Protein AF-A0A2A5YS95-F1 (afdb_monomer)

Nearest PDB structures (foldseek):
  3uep-assembly1_B  TM=5.921E-01  e=2.590E+00  Yersinia pseudotuberculosis
  5yk3-assembly2_B  TM=2.412E-01  e=2.047E+00  Homo sapiens
  3cpt-assembly1_B  TM=2.451E-01  e=3.909E+00  unclassified
  2zl1-assembly1_B  TM=2.646E-01  e=8.396E+00  unclassified

Sequence (213 aa):
MAPEPPRFPALSAEEAHLRQSLLGALCGLSVDDQILRAQLLPRGADAAAWFRCADAIAFRPLRLGGRALSVDAADGPAMAALLDAADDLLSAIDAALGVTLDPIDIGPCPDAAGLTVRIESLDQKILLLLSVPLDAAILAQPAPLAPSLLGHIALPVGIAVAGPRLSPADAATLAPGDLLLIGPAPIAATLRPPRGDAIPGRLDPVARCFRPH

Radius of gyration: 21.21 Å; Cα contacts (8 Å, |Δi|>4): 374; chains: 1; bounding box: 54×36×56 Å

Mean predicted aligned error: 9.32 Å

Solvent-accessible surface area (backbone atoms only — not comparable to full-atom values): 12366 Å² total; per-residue (Å²): 133,82,80,81,74,69,62,60,79,91,73,54,73,60,50,52,49,51,55,49,41,54,40,43,14,40,31,28,32,73,50,95,95,35,45,27,41,45,44,82,48,79,88,67,96,62,88,59,55,20,40,31,26,60,88,44,27,30,37,36,69,43,23,54,91,59,41,81,50,79,73,56,84,86,43,61,72,64,50,52,54,48,48,67,76,34,42,71,57,48,53,52,51,22,63,23,32,48,60,66,83,54,69,77,50,69,39,64,64,49,85,67,32,64,44,36,36,42,38,29,27,79,87,58,27,35,32,33,38,39,32,36,27,71,81,60,78,67,53,48,41,72,32,65,80,46,76,91,40,74,90,67,67,85,75,72,63,46,76,49,66,66,67,66,92,68,53,75,68,62,59,71,68,67,55,97,88,68,86,80,75,57,77,66,80,64,27,56,24,31,41,34,47,84,72,74,75,69,44,54,29,31,35,27,80,88,73,27,28,73,44,74,113

pLDDT: mean 84.96, std 9.05, range [43.41, 95.06]

Structure (mmCIF, N/CA/C/O backbone):
data_AF-A0A2A5YS95-F1
#
_entry.id   AF-A0A2A5YS95-F1
#
loop_
_atom_site.group_PDB
_atom_site.id
_atom_site.type_symbol
_atom_site.label_atom_id
_atom_site.label_alt_id
_atom_site.label_comp_id
_atom_site.label_asym_id
_atom_site.label_entity_id
_atom_site.label_seq_id
_atom_site.pdbx_PDB_ins_code
_atom_site.Cartn_x
_atom_site.Cartn_y
_atom_site.Cartn_z
_atom_site.occupancy
_atom_site.B_iso_or_equiv
_atom_site.auth_seq_id
_atom_site.auth_comp_id
_atom_site.auth_asym_id
_atom_site.auth_atom_id
_atom_site.pdbx_PDB_model_num
ATOM 1 N N . MET A 1 1 ? 16.716 3.337 30.041 1.00 43.41 1 MET A N 1
ATOM 2 C CA . MET A 1 1 ? 15.952 4.368 29.309 1.00 43.41 1 MET A CA 1
ATOM 3 C C . MET A 1 1 ? 14.845 3.631 28.570 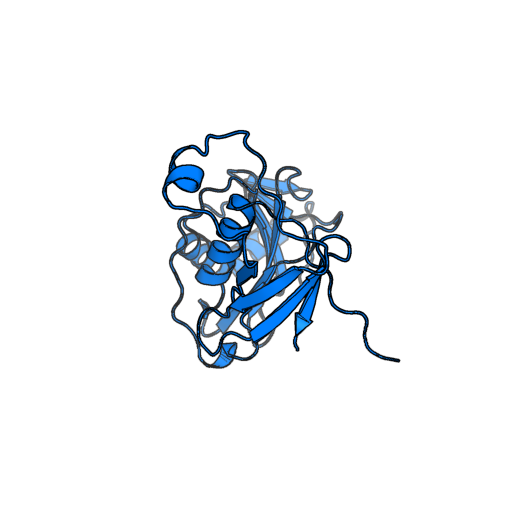1.00 43.41 1 MET A C 1
ATOM 5 O O . MET A 1 1 ? 15.174 2.816 27.719 1.00 43.41 1 MET A O 1
ATOM 9 N N . ALA A 1 2 ? 13.583 3.756 28.990 1.00 47.16 2 ALA A N 1
ATOM 10 C CA . ALA A 1 2 ? 12.486 3.067 28.304 1.00 47.16 2 ALA A CA 1
ATOM 11 C C . ALA A 1 2 ? 12.280 3.708 26.917 1.00 47.16 2 ALA A C 1
ATOM 13 O O . ALA A 1 2 ? 12.348 4.937 26.837 1.00 47.16 2 ALA A O 1
ATOM 14 N N . PRO A 1 3 ? 12.085 2.924 25.841 1.00 57.62 3 PRO A N 1
ATOM 15 C CA . PRO A 1 3 ? 11.839 3.475 24.513 1.00 57.62 3 PRO A CA 1
ATOM 16 C C . PRO A 1 3 ? 10.571 4.337 24.530 1.00 57.62 3 PRO A C 1
ATOM 18 O O . PRO A 1 3 ? 9.568 3.964 25.143 1.00 57.62 3 PRO A O 1
ATOM 21 N N . GLU A 1 4 ? 10.631 5.506 23.889 1.00 61.16 4 GLU A N 1
ATOM 22 C CA . GLU A 1 4 ? 9.468 6.383 23.748 1.00 61.16 4 GLU A CA 1
ATOM 23 C C . GLU A 1 4 ? 8.372 5.633 22.969 1.00 61.16 4 GLU A C 1
ATOM 25 O O . GLU A 1 4 ? 8.671 5.006 21.947 1.00 61.16 4 GLU A O 1
ATOM 30 N N . PRO A 1 5 ? 7.115 5.632 23.447 1.00 58.94 5 PRO A N 1
ATOM 31 C CA . PRO A 1 5 ? 6.052 4.905 22.777 1.00 58.94 5 PRO A CA 1
ATOM 32 C C . PRO A 1 5 ? 5.775 5.521 21.395 1.00 58.94 5 PRO A C 1
ATOM 34 O O . PRO A 1 5 ? 5.751 6.749 21.264 1.00 58.94 5 PRO A O 1
ATOM 37 N N . PRO A 1 6 ? 5.540 4.693 20.363 1.00 60.31 6 PRO A N 1
ATOM 38 C CA . PRO A 1 6 ? 5.280 5.178 19.014 1.00 60.31 6 PRO A CA 1
ATOM 39 C C . PRO A 1 6 ? 4.020 6.052 18.984 1.00 60.31 6 PRO A C 1
ATOM 41 O O . PRO A 1 6 ? 3.014 5.742 19.629 1.00 60.31 6 PRO A O 1
ATOM 44 N N . ARG A 1 7 ? 4.088 7.153 18.227 1.00 70.31 7 ARG A N 1
ATOM 45 C CA . ARG A 1 7 ? 2.977 8.093 18.045 1.00 70.31 7 ARG A CA 1
ATOM 46 C C . ARG A 1 7 ? 2.224 7.777 16.756 1.00 70.31 7 ARG A C 1
ATOM 48 O O . ARG A 1 7 ? 2.834 7.686 15.693 1.00 70.31 7 ARG A O 1
ATOM 55 N N . PHE A 1 8 ? 0.907 7.643 16.834 1.00 70.12 8 PHE A N 1
ATOM 56 C CA . PHE A 1 8 ? 0.050 7.392 15.682 1.00 70.12 8 PHE A CA 1
ATOM 57 C C . PHE A 1 8 ? -0.187 8.688 14.887 1.00 70.12 8 PHE A C 1
ATOM 59 O O . PHE A 1 8 ? -0.496 9.725 15.482 1.00 70.12 8 PHE A O 1
ATOM 66 N N . PRO A 1 9 ? -0.058 8.676 13.552 1.00 69.31 9 PRO A N 1
ATOM 67 C CA . PRO A 1 9 ? -0.523 9.783 12.725 1.00 69.31 9 PRO A CA 1
ATOM 68 C C . PRO A 1 9 ? -2.060 9.844 12.731 1.00 69.31 9 PRO A C 1
ATOM 70 O O . PRO A 1 9 ? -2.726 8.818 12.854 1.00 69.31 9 PRO A O 1
ATOM 73 N N . ALA A 1 10 ? -2.624 11.046 12.591 1.00 71.12 10 ALA A N 1
ATOM 74 C CA . ALA A 1 10 ? -4.046 11.190 12.287 1.00 71.12 10 ALA A CA 1
ATOM 75 C C . ALA A 1 10 ? -4.272 10.783 10.823 1.00 71.12 10 ALA A C 1
ATOM 77 O O . ALA A 1 10 ? -3.530 11.240 9.957 1.00 71.12 10 ALA A O 1
ATOM 78 N N . LEU A 1 11 ? -5.256 9.920 10.570 1.00 76.88 11 LEU A N 1
ATOM 79 C CA . LEU A 1 11 ? -5.576 9.377 9.247 1.00 76.88 11 LEU A CA 1
ATOM 80 C C . LEU A 1 11 ? -7.083 9.482 9.016 1.00 76.88 11 LEU A C 1
ATOM 82 O O . LEU 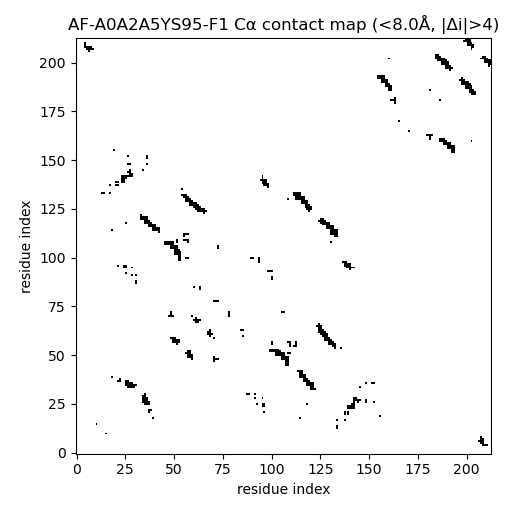A 1 11 ? -7.861 9.199 9.931 1.00 76.88 11 LEU A O 1
ATOM 86 N N . SER A 1 12 ? -7.493 9.875 7.810 1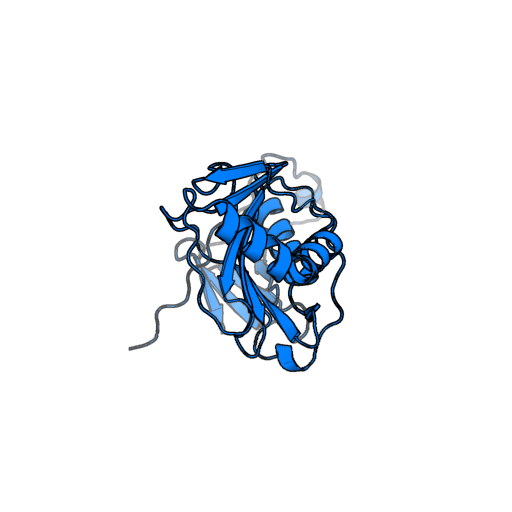.00 82.50 12 SER A N 1
ATOM 87 C CA . SER A 1 12 ? -8.902 9.796 7.414 1.00 82.50 12 SER A CA 1
ATOM 88 C C . SER A 1 12 ? -9.314 8.336 7.187 1.00 82.50 12 SER A C 1
ATOM 90 O O . SER A 1 12 ? -8.470 7.455 6.998 1.00 82.50 12 SER A O 1
ATOM 92 N N . ALA A 1 13 ? -10.622 8.062 7.204 1.00 79.00 13 ALA A N 1
ATOM 93 C CA . ALA A 1 13 ? -11.141 6.726 6.908 1.00 79.00 13 ALA A CA 1
ATOM 94 C C . ALA A 1 13 ? -10.808 6.286 5.471 1.00 79.00 13 ALA A C 1
ATOM 96 O O . ALA A 1 13 ? -10.442 5.134 5.252 1.00 79.00 13 ALA A O 1
ATOM 97 N N . GLU A 1 14 ? -10.883 7.215 4.517 1.00 83.56 14 GLU A N 1
ATOM 98 C CA . GLU A 1 14 ? -10.540 6.994 3.108 1.00 83.56 14 GLU A CA 1
ATOM 99 C C . GLU A 1 14 ? -9.062 6.633 2.945 1.00 83.56 14 GLU A C 1
ATOM 101 O O . GLU A 1 14 ? -8.735 5.617 2.334 1.00 83.56 14 GLU A O 1
ATOM 106 N N . GLU A 1 15 ? -8.164 7.390 3.582 1.00 86.44 15 GLU A N 1
ATOM 107 C CA . GLU A 1 15 ? -6.734 7.092 3.545 1.00 86.44 15 GLU A CA 1
ATOM 108 C C . GLU A 1 15 ? -6.432 5.738 4.201 1.00 86.44 15 GLU A C 1
ATOM 110 O O . GLU A 1 15 ? -5.648 4.950 3.671 1.00 86.44 15 GLU A O 1
ATOM 115 N N . ALA A 1 16 ? -7.060 5.430 5.340 1.00 83.75 16 ALA A N 1
ATOM 116 C CA . ALA A 1 16 ? -6.896 4.138 6.002 1.00 83.75 16 ALA A CA 1
ATOM 117 C C . ALA A 1 16 ? -7.358 2.973 5.110 1.00 83.75 16 ALA A C 1
ATOM 119 O O . ALA A 1 16 ? -6.670 1.951 5.037 1.00 83.75 16 ALA A O 1
ATOM 120 N N . HIS A 1 17 ? -8.482 3.139 4.406 1.00 84.94 17 HIS A N 1
ATOM 121 C CA . HIS A 1 17 ? -8.989 2.148 3.465 1.00 84.94 17 HIS A CA 1
ATOM 122 C C . HIS A 1 17 ? -8.033 1.954 2.285 1.00 84.94 17 HIS A C 1
ATOM 124 O O . HIS A 1 17 ? -7.628 0.826 2.014 1.00 84.94 17 HIS A O 1
ATOM 130 N N . LEU A 1 18 ? -7.592 3.041 1.646 1.00 89.06 18 LEU A N 1
ATOM 131 C CA . LEU A 1 18 ? -6.652 2.985 0.528 1.00 89.06 18 LEU A CA 1
ATOM 132 C C . LEU A 1 18 ? -5.340 2.292 0.923 1.00 89.06 18 LEU A C 1
ATOM 134 O O . LEU A 1 18 ? -4.866 1.398 0.223 1.00 89.06 18 LEU A O 1
ATOM 138 N N . ARG A 1 19 ? -4.780 2.646 2.087 1.00 88.56 19 ARG A N 1
ATOM 139 C CA . ARG A 1 19 ? -3.584 2.000 2.649 1.00 88.56 19 ARG A CA 1
ATOM 140 C C . ARG A 1 19 ? -3.772 0.490 2.804 1.00 88.56 19 ARG A C 1
ATOM 142 O O . ARG A 1 19 ? -2.875 -0.274 2.454 1.00 88.56 19 ARG A O 1
ATOM 149 N N . GLN A 1 20 ? -4.920 0.058 3.326 1.00 86.44 20 GLN A N 1
ATOM 150 C CA . GLN A 1 20 ? -5.232 -1.359 3.495 1.00 86.44 20 GLN A CA 1
ATOM 151 C C . GLN A 1 20 ? -5.386 -2.074 2.146 1.00 86.44 20 GLN A C 1
ATOM 153 O O . GLN A 1 20 ? -4.836 -3.162 1.983 1.00 86.44 20 GLN A O 1
ATOM 158 N N . SER A 1 21 ? -6.089 -1.466 1.188 1.00 89.31 21 SER A N 1
ATOM 159 C CA . SER A 1 21 ? -6.315 -2.027 -0.148 1.00 89.31 21 SER A CA 1
ATOM 160 C C . SER A 1 21 ? -5.006 -2.208 -0.920 1.00 89.31 21 SER A C 1
ATOM 162 O O . SER A 1 21 ? -4.752 -3.293 -1.437 1.00 89.31 21 SER A O 1
ATOM 164 N N . LEU A 1 22 ? -4.125 -1.198 -0.914 1.00 91.31 22 LEU A N 1
ATOM 165 C CA . LEU A 1 22 ? -2.805 -1.271 -1.552 1.00 91.31 22 LEU A CA 1
ATOM 166 C C . LEU A 1 22 ? -1.951 -2.399 -0.964 1.00 91.31 22 LEU A C 1
ATOM 168 O O . LEU A 1 22 ? -1.411 -3.226 -1.696 1.00 91.31 22 LEU A O 1
ATOM 172 N N . LEU A 1 23 ? -1.838 -2.462 0.365 1.00 89.62 23 LEU A N 1
ATOM 173 C CA . LEU A 1 23 ? -1.037 -3.500 1.016 1.00 89.62 23 LEU A CA 1
ATOM 174 C C . LEU A 1 23 ? -1.630 -4.898 0.797 1.00 89.62 23 LEU A C 1
ATOM 176 O O . LEU A 1 23 ? -0.879 -5.837 0.556 1.00 89.62 23 LEU A O 1
ATOM 180 N N . GLY A 1 24 ? -2.956 -5.036 0.856 1.00 86.38 24 GLY A N 1
ATOM 181 C CA . GLY A 1 24 ? -3.642 -6.315 0.663 1.00 86.38 24 GLY A CA 1
ATOM 182 C C . GLY A 1 24 ? -3.528 -6.877 -0.756 1.00 86.38 24 GLY A C 1
ATOM 183 O O . GLY A 1 24 ? -3.473 -8.094 -0.915 1.00 86.38 24 GLY A O 1
ATOM 184 N N . ALA A 1 25 ? -3.469 -6.015 -1.772 1.00 90.62 25 ALA A N 1
ATOM 185 C CA . ALA A 1 25 ? -3.274 -6.434 -3.160 1.00 90.62 25 ALA A CA 1
ATOM 186 C C . ALA A 1 25 ? -1.812 -6.781 -3.481 1.00 90.62 25 ALA A C 1
ATOM 188 O O . ALA A 1 25 ? -1.542 -7.714 -4.230 1.00 90.62 25 ALA A O 1
ATOM 189 N N . LEU A 1 26 ? -0.857 -6.035 -2.916 1.00 91.69 26 LEU A N 1
ATOM 190 C CA . LEU A 1 26 ? 0.551 -6.124 -3.318 1.00 91.69 26 LEU A CA 1
ATOM 191 C C . LEU A 1 26 ? 1.374 -7.107 -2.475 1.00 91.69 26 LEU A C 1
ATOM 193 O O . LEU A 1 26 ? 2.315 -7.719 -2.981 1.00 91.69 26 LEU A O 1
ATOM 197 N N . CYS A 1 27 ? 1.065 -7.269 -1.186 1.00 90.44 27 CYS A N 1
ATOM 198 C CA . CYS A 1 27 ? 1.752 -8.248 -0.345 1.00 90.44 27 CYS A CA 1
ATOM 199 C C . CYS A 1 27 ? 1.313 -9.669 -0.716 1.00 90.44 27 CYS A C 1
ATOM 201 O O . CYS A 1 27 ? 0.164 -10.039 -0.503 1.00 90.44 27 CYS A O 1
ATOM 203 N N . GLY A 1 28 ? 2.251 -10.493 -1.183 1.00 88.25 28 GLY A N 1
ATOM 204 C CA . GLY A 1 28 ? 1.984 -11.881 -1.582 1.00 88.25 28 GLY A CA 1
ATOM 205 C C . GLY A 1 28 ? 1.810 -12.067 -3.081 1.00 88.25 28 GLY A C 1
ATOM 206 O O . GLY A 1 28 ? 1.774 -13.209 -3.532 1.00 88.25 28 GLY A O 1
ATOM 207 N N . LEU A 1 29 ? 1.762 -10.975 -3.849 1.00 90.12 29 LEU A N 1
ATOM 208 C CA . LEU A 1 29 ? 1.756 -11.032 -5.305 1.00 90.12 29 LEU A CA 1
ATOM 209 C C . LEU A 1 29 ? 3.018 -11.759 -5.794 1.00 90.12 29 LEU A C 1
ATOM 211 O O . LEU A 1 29 ? 4.120 -11.469 -5.327 1.00 90.12 29 LEU A O 1
ATOM 215 N N . SER A 1 30 ? 2.844 -12.724 -6.696 1.00 89.31 30 SER A N 1
ATOM 216 C CA . SER A 1 30 ? 3.935 -13.525 -7.255 1.00 89.31 30 SER A CA 1
ATOM 217 C C . SER A 1 30 ? 4.218 -13.084 -8.683 1.00 89.31 30 SER A C 1
ATOM 219 O O . SER A 1 30 ? 3.311 -13.105 -9.510 1.00 89.31 30 SER A O 1
ATOM 221 N N . VAL A 1 31 ? 5.469 -12.731 -8.967 1.00 88.00 31 VAL A N 1
ATOM 222 C CA . VAL A 1 31 ? 5.960 -12.333 -10.295 1.00 88.00 31 VAL A CA 1
ATOM 223 C C . VAL A 1 31 ? 7.288 -13.043 -10.528 1.00 88.00 31 VAL A C 1
ATOM 225 O O . VAL A 1 31 ? 8.179 -12.915 -9.695 1.00 88.00 31 VAL A O 1
ATOM 228 N N . ASP A 1 32 ? 7.423 -13.817 -11.607 1.00 84.88 32 ASP A N 1
ATOM 229 C CA . ASP A 1 32 ? 8.645 -14.576 -11.940 1.00 84.88 32 ASP A CA 1
ATOM 230 C C . ASP A 1 32 ? 9.237 -15.369 -10.762 1.00 84.88 32 ASP A C 1
ATOM 232 O O . ASP A 1 32 ? 10.406 -15.212 -10.401 1.00 84.88 32 ASP A O 1
ATOM 236 N N . ASP A 1 33 ? 8.397 -16.172 -10.100 1.00 84.50 33 ASP A N 1
ATOM 237 C CA . ASP A 1 33 ? 8.722 -16.938 -8.883 1.00 84.50 33 ASP A CA 1
ATOM 238 C C . ASP A 1 33 ? 9.174 -16.091 -7.671 1.00 84.50 33 ASP A C 1
ATOM 240 O O . ASP A 1 33 ? 9.568 -16.626 -6.629 1.00 84.50 33 ASP A O 1
ATOM 244 N N . GLN A 1 34 ? 9.088 -14.763 -7.759 1.00 86.94 34 GLN A N 1
ATOM 245 C CA . GLN A 1 34 ? 9.381 -13.842 -6.669 1.00 86.94 34 GLN A CA 1
ATOM 246 C C . GLN A 1 34 ? 8.097 -13.412 -5.975 1.00 86.94 34 GLN A C 1
ATOM 248 O O . GLN A 1 34 ? 7.152 -12.922 -6.586 1.00 86.94 34 GLN A O 1
ATOM 253 N N . ILE A 1 35 ? 8.101 -13.535 -4.653 1.00 91.25 35 ILE A N 1
ATOM 254 C CA . ILE A 1 35 ? 7.013 -13.058 -3.806 1.00 91.25 35 ILE A CA 1
ATOM 255 C C . ILE A 1 35 ? 7.299 -11.611 -3.423 1.00 91.25 35 ILE A C 1
ATOM 257 O O . ILE A 1 35 ? 8.351 -11.307 -2.845 1.00 91.25 35 ILE A O 1
ATOM 261 N N . LEU A 1 36 ? 6.343 -10.738 -3.720 1.00 91.69 36 LEU A N 1
ATOM 262 C CA . LEU A 1 36 ? 6.421 -9.318 -3.433 1.00 91.69 36 LEU A CA 1
ATOM 263 C C . LEU A 1 36 ? 5.919 -8.987 -2.024 1.00 91.69 36 LEU A C 1
ATOM 265 O O . LEU A 1 36 ? 5.006 -9.602 -1.463 1.00 91.69 36 LEU A O 1
ATOM 269 N N . ARG A 1 37 ? 6.528 -7.951 -1.459 1.00 91.25 37 ARG A N 1
ATOM 270 C CA . ARG A 1 37 ? 6.152 -7.270 -0.227 1.00 91.25 37 ARG A CA 1
ATOM 271 C C . ARG A 1 37 ? 5.938 -5.798 -0.541 1.00 91.25 37 ARG A C 1
ATOM 273 O O . ARG A 1 37 ? 6.784 -5.177 -1.177 1.00 91.25 37 ARG A O 1
ATOM 280 N N . ALA A 1 38 ? 4.863 -5.231 -0.009 1.00 91.56 38 ALA A N 1
ATOM 281 C CA . ALA A 1 38 ? 4.618 -3.801 -0.030 1.00 91.56 38 ALA A CA 1
ATOM 282 C C . ALA A 1 38 ? 4.786 -3.175 1.360 1.00 91.56 38 ALA A C 1
ATOM 284 O O . ALA A 1 38 ? 4.462 -3.776 2.385 1.00 91.56 38 ALA A O 1
ATOM 285 N N . GLN A 1 39 ? 5.283 -1.943 1.390 1.00 90.75 39 GLN A N 1
ATOM 286 C CA . GLN A 1 39 ? 5.393 -1.120 2.586 1.00 90.75 39 GLN A CA 1
ATOM 287 C C . GLN A 1 39 ? 5.060 0.332 2.250 1.00 90.75 39 GLN A C 1
ATOM 289 O O . GLN A 1 39 ? 5.577 0.889 1.287 1.00 90.75 39 GLN A O 1
ATOM 294 N N . LEU A 1 40 ? 4.248 0.978 3.083 1.00 89.31 40 LEU A N 1
ATOM 295 C CA . LEU A 1 40 ? 4.003 2.414 2.971 1.00 89.31 40 LEU A CA 1
ATOM 296 C C . LEU A 1 40 ? 5.206 3.198 3.493 1.00 89.31 40 LEU A C 1
ATOM 298 O O . LEU A 1 40 ? 5.677 2.962 4.609 1.00 89.31 40 LEU A O 1
ATOM 302 N N . LEU A 1 41 ? 5.675 4.148 2.694 1.00 86.44 41 LEU A N 1
ATOM 303 C CA . LEU A 1 41 ? 6.710 5.091 3.081 1.00 86.44 41 LEU A CA 1
ATOM 304 C C . LEU A 1 41 ? 6.075 6.409 3.543 1.00 86.44 41 LEU A C 1
ATOM 306 O O . LEU A 1 41 ? 5.042 6.821 3.009 1.00 86.44 41 LEU A O 1
ATOM 310 N N . PRO A 1 42 ? 6.678 7.104 4.523 1.00 73.25 42 PRO A N 1
ATOM 311 C CA . PRO A 1 42 ? 6.326 8.493 4.778 1.00 73.25 42 PRO A CA 1
ATOM 312 C C . PRO A 1 42 ? 6.595 9.325 3.519 1.00 73.25 42 PRO A C 1
ATOM 314 O O . PRO A 1 42 ? 7.589 9.097 2.827 1.00 73.25 42 PRO A O 1
ATOM 317 N N . ARG A 1 43 ? 5.726 10.303 3.234 1.00 67.88 43 ARG A N 1
ATOM 318 C CA . ARG A 1 43 ? 5.914 11.226 2.109 1.00 67.88 43 ARG A CA 1
ATOM 319 C C . ARG A 1 43 ? 7.236 11.975 2.295 1.00 67.88 43 ARG A C 1
ATOM 321 O O . ARG A 1 43 ? 7.382 12.755 3.235 1.00 67.88 43 ARG A O 1
ATOM 328 N N . GLY A 1 44 ? 8.197 11.704 1.420 1.00 59.00 44 GLY A N 1
ATOM 329 C CA . GLY A 1 44 ? 9.466 12.419 1.341 1.00 59.00 44 GLY A CA 1
ATOM 330 C C . GLY A 1 44 ? 9.453 13.388 0.165 1.00 59.00 44 GLY A C 1
ATOM 331 O O . GLY A 1 44 ? 8.842 13.102 -0.862 1.00 59.00 44 GLY A O 1
ATOM 332 N N . ALA A 1 45 ? 10.129 14.528 0.306 1.00 57.06 45 ALA A N 1
ATOM 333 C CA . ALA A 1 45 ? 10.479 15.345 -0.848 1.00 57.06 45 ALA A CA 1
ATOM 334 C C . ALA A 1 45 ? 11.590 14.611 -1.606 1.00 57.06 45 ALA A C 1
ATOM 336 O O . ALA A 1 45 ? 12.718 14.527 -1.122 1.00 57.06 45 ALA A O 1
ATOM 337 N N . ASP A 1 46 ? 11.252 14.030 -2.751 1.00 69.00 46 ASP A N 1
ATOM 338 C CA . ASP A 1 46 ? 12.210 13.342 -3.604 1.00 69.00 46 ASP A CA 1
ATOM 339 C C . ASP A 1 46 ? 12.307 14.071 -4.944 1.00 69.00 46 ASP A C 1
ATOM 341 O O . ASP A 1 46 ? 11.312 14.237 -5.646 1.00 69.00 46 ASP A O 1
ATOM 345 N N . ALA A 1 47 ? 13.513 14.539 -5.265 1.00 71.12 47 ALA A N 1
ATOM 346 C CA . ALA A 1 47 ? 13.808 15.258 -6.499 1.00 71.12 47 ALA A CA 1
ATOM 347 C C . ALA A 1 47 ? 14.102 14.319 -7.682 1.00 71.12 47 ALA A C 1
ATOM 349 O O . ALA A 1 47 ? 14.302 14.795 -8.798 1.00 71.12 47 ALA A O 1
ATOM 350 N N . ALA A 1 48 ? 14.179 13.005 -7.457 1.00 82.44 48 ALA A N 1
ATOM 351 C CA . ALA A 1 48 ? 14.459 12.059 -8.528 1.00 82.44 48 ALA A CA 1
ATOM 352 C C . ALA A 1 48 ? 13.251 11.841 -9.451 1.00 82.44 48 ALA A C 1
ATOM 354 O O . ALA A 1 48 ? 12.100 12.048 -9.068 1.00 82.44 48 ALA A O 1
ATOM 355 N N . ALA A 1 49 ? 13.547 11.412 -10.677 1.00 88.44 49 ALA A N 1
ATOM 356 C CA . ALA A 1 49 ? 12.578 11.235 -11.747 1.00 88.44 49 ALA A CA 1
ATOM 357 C C . ALA A 1 49 ? 11.714 9.973 -11.574 1.00 88.44 49 ALA A C 1
ATOM 359 O O . ALA A 1 49 ? 12.169 8.953 -11.053 1.00 88.44 49 ALA A O 1
ATOM 360 N N . TRP A 1 50 ? 10.475 10.061 -12.047 1.00 92.25 50 TRP A N 1
ATOM 361 C CA . TRP A 1 50 ? 9.432 9.041 -12.009 1.00 92.25 50 TRP A CA 1
ATOM 362 C C . TRP A 1 50 ? 8.817 8.882 -13.393 1.00 92.25 50 TRP A C 1
ATOM 364 O O . TRP A 1 50 ? 8.675 9.866 -14.120 1.00 92.25 50 TRP A O 1
ATOM 374 N N . PHE A 1 51 ? 8.393 7.665 -13.716 1.00 93.69 51 PHE A N 1
ATOM 375 C CA . PHE A 1 51 ? 7.471 7.420 -14.818 1.00 93.69 51 PHE A CA 1
ATOM 376 C C . PHE A 1 51 ? 6.079 7.846 -14.363 1.00 93.69 51 PHE A C 1
ATOM 378 O O . PHE A 1 51 ? 5.549 7.292 -13.396 1.00 93.69 51 PHE A O 1
ATOM 385 N N . ARG A 1 52 ? 5.511 8.865 -15.007 1.00 93.69 52 ARG A N 1
ATOM 386 C CA . ARG A 1 52 ? 4.174 9.370 -14.683 1.00 93.69 52 ARG A CA 1
ATOM 387 C C . ARG A 1 52 ? 3.156 8.700 -15.589 1.00 93.69 52 ARG A C 1
ATOM 389 O O . ARG A 1 52 ? 3.329 8.668 -16.803 1.00 93.69 52 ARG A O 1
ATOM 396 N N . CYS A 1 53 ? 2.110 8.174 -14.978 1.00 94.81 53 CYS A N 1
ATOM 397 C CA . CYS A 1 53 ? 0.990 7.525 -15.642 1.00 94.81 53 CYS A CA 1
ATOM 398 C C . CYS A 1 53 ? -0.236 8.450 -15.597 1.00 94.81 53 CYS A C 1
ATOM 400 O O . CYS A 1 53 ? -0.181 9.573 -15.077 1.00 94.81 53 CYS A O 1
ATOM 402 N N . ALA A 1 54 ? -1.357 7.968 -16.128 1.00 91.88 54 ALA A N 1
ATOM 403 C CA . ALA A 1 54 ? -2.651 8.610 -15.938 1.00 91.88 54 ALA A CA 1
ATOM 404 C C . ALA A 1 54 ? -3.037 8.701 -14.445 1.00 91.88 54 ALA A C 1
ATOM 406 O O . ALA A 1 54 ? -2.413 8.092 -13.572 1.00 91.88 54 ALA A O 1
ATOM 407 N N . ASP A 1 55 ? -4.060 9.507 -14.152 1.00 91.19 55 ASP A N 1
ATOM 408 C CA . ASP A 1 55 ? -4.663 9.628 -12.816 1.00 91.19 55 ASP A CA 1
ATOM 409 C C . ASP A 1 55 ? -3.668 9.966 -11.696 1.00 91.19 55 ASP A C 1
ATOM 411 O O . ASP A 1 55 ? -3.824 9.550 -10.554 1.00 91.19 55 ASP A O 1
ATOM 415 N N . ALA A 1 56 ? -2.613 10.720 -12.025 1.00 91.81 56 ALA A N 1
ATOM 416 C CA . ALA A 1 56 ? -1.546 11.107 -11.099 1.00 91.81 56 ALA A CA 1
ATOM 417 C C . ALA A 1 56 ? -0.848 9.927 -10.389 1.00 91.81 56 ALA A C 1
ATOM 419 O O . ALA A 1 56 ? -0.196 10.120 -9.357 1.00 91.81 56 ALA A O 1
ATOM 420 N N . ILE A 1 57 ? -0.938 8.722 -10.958 1.00 93.88 57 ILE A N 1
ATOM 421 C CA . ILE A 1 57 ? -0.147 7.567 -10.544 1.00 93.88 57 ILE A CA 1
ATOM 422 C C . ILE A 1 57 ? 1.256 7.721 -11.128 1.00 93.88 57 ILE A C 1
ATOM 424 O O . ILE A 1 57 ? 1.446 8.205 -12.244 1.00 93.88 57 ILE A O 1
ATOM 428 N N . ALA A 1 58 ? 2.271 7.324 -10.372 1.00 94.44 58 ALA A N 1
ATOM 429 C CA . ALA A 1 58 ? 3.635 7.301 -10.877 1.00 94.44 58 ALA A CA 1
ATOM 430 C C . ALA A 1 58 ? 4.416 6.143 -10.281 1.00 94.44 58 ALA A C 1
ATOM 432 O O . ALA A 1 58 ? 4.180 5.754 -9.141 1.00 94.44 58 ALA A O 1
ATOM 433 N N . PHE A 1 59 ? 5.393 5.624 -11.011 1.00 94.69 59 PHE A N 1
ATOM 434 C CA . PHE A 1 59 ? 6.267 4.583 -10.494 1.00 94.69 59 PHE A CA 1
ATOM 435 C C . PHE A 1 59 ? 7.733 4.860 -10.799 1.00 94.69 59 PHE A C 1
ATOM 437 O O . PHE A 1 59 ? 8.097 5.650 -11.672 1.00 94.69 59 PHE A O 1
ATOM 444 N N . ARG A 1 60 ? 8.600 4.211 -10.028 1.00 92.94 60 ARG A N 1
ATOM 445 C CA . ARG A 1 60 ? 10.043 4.318 -10.177 1.00 92.94 60 ARG A CA 1
ATOM 446 C C . ARG A 1 60 ? 10.722 2.998 -9.836 1.00 92.94 60 ARG A C 1
ATOM 448 O O . ARG A 1 60 ? 10.848 2.668 -8.650 1.00 92.94 60 ARG A O 1
ATOM 455 N N . PRO A 1 61 ? 11.208 2.257 -10.841 1.00 92.12 61 PRO A N 1
ATOM 456 C CA . PRO A 1 61 ? 12.031 1.082 -10.614 1.00 92.12 61 PRO A CA 1
ATOM 457 C C . PRO A 1 61 ? 13.398 1.522 -10.084 1.00 92.12 61 PRO A C 1
ATOM 459 O O . PRO A 1 61 ? 14.074 2.360 -10.673 1.00 92.12 61 PRO A O 1
ATOM 462 N N . LEU A 1 62 ? 13.799 0.974 -8.942 1.00 91.56 62 LEU A N 1
ATOM 463 C CA . LEU A 1 62 ? 15.098 1.224 -8.310 1.00 91.56 62 LEU A CA 1
ATOM 464 C C . LEU A 1 62 ? 16.037 0.027 -8.458 1.00 91.56 62 LEU A C 1
ATOM 466 O O . LEU A 1 62 ? 17.259 0.177 -8.402 1.00 91.56 62 LEU A O 1
ATOM 470 N N . ARG A 1 63 ? 15.475 -1.175 -8.610 1.00 92.88 63 ARG A N 1
ATOM 471 C CA . ARG A 1 63 ? 16.228 -2.406 -8.821 1.00 92.88 63 ARG A CA 1
ATOM 472 C C . ARG A 1 63 ? 15.391 -3.424 -9.581 1.00 92.88 63 ARG A C 1
ATOM 474 O O . ARG A 1 63 ? 14.254 -3.667 -9.191 1.00 92.88 63 ARG A O 1
ATOM 481 N N . LEU A 1 64 ? 15.976 -4.043 -10.602 1.00 89.75 64 LEU A N 1
ATOM 482 C CA . LEU A 1 64 ? 15.409 -5.188 -11.322 1.00 89.75 64 LEU A CA 1
ATOM 483 C C . LEU A 1 64 ? 16.519 -6.213 -11.567 1.00 89.75 64 LEU A C 1
ATOM 485 O O . LEU A 1 64 ? 17.662 -5.840 -11.845 1.00 89.75 64 LEU A O 1
ATOM 489 N N . GLY A 1 65 ? 16.221 -7.504 -11.391 1.00 86.50 65 GLY A N 1
ATOM 490 C CA . GLY A 1 65 ? 17.212 -8.580 -11.532 1.00 86.50 65 GLY A CA 1
ATOM 491 C C . GLY A 1 65 ? 18.439 -8.437 -10.615 1.00 86.50 65 GLY A C 1
ATOM 492 O O . GLY A 1 65 ? 19.519 -8.919 -10.946 1.00 86.50 65 GLY A O 1
ATOM 493 N N . GLY A 1 66 ? 18.317 -7.728 -9.486 1.00 84.50 66 GLY A N 1
ATOM 494 C CA . GLY A 1 66 ? 19.429 -7.436 -8.572 1.00 84.50 66 GLY A CA 1
ATOM 495 C C . GLY A 1 66 ? 20.304 -6.242 -8.973 1.00 84.50 66 GLY A C 1
ATOM 496 O O . GLY A 1 66 ? 21.148 -5.814 -8.185 1.00 84.50 66 GLY A O 1
ATOM 497 N N . ARG A 1 67 ? 20.088 -5.648 -10.151 1.00 86.75 67 ARG A N 1
ATOM 498 C CA . ARG A 1 67 ? 20.843 -4.485 -10.629 1.00 86.75 67 ARG A CA 1
ATOM 499 C C . ARG A 1 67 ? 20.184 -3.191 -10.170 1.00 86.75 67 ARG A C 1
ATOM 501 O O . ARG A 1 67 ? 19.000 -2.987 -10.415 1.00 86.75 67 ARG A O 1
ATOM 508 N N . ALA A 1 68 ? 20.951 -2.313 -9.524 1.00 86.31 68 ALA A N 1
ATOM 509 C CA . ALA A 1 68 ? 20.489 -0.967 -9.199 1.00 86.31 68 ALA A CA 1
ATOM 510 C C . ALA A 1 68 ? 20.266 -0.154 -10.482 1.00 86.31 68 ALA A C 1
ATOM 512 O O . ALA A 1 68 ? 21.089 -0.195 -11.401 1.00 86.31 68 ALA A O 1
ATOM 513 N N . LEU A 1 69 ? 19.157 0.575 -10.519 1.00 85.56 69 LEU A N 1
ATOM 514 C CA . LEU A 1 69 ? 18.730 1.380 -11.653 1.00 85.56 69 LEU A CA 1
ATOM 515 C C . LEU A 1 69 ? 18.775 2.859 -11.277 1.00 85.56 69 LEU A C 1
ATOM 517 O O . LEU A 1 69 ? 18.508 3.233 -10.135 1.00 85.56 69 LEU A O 1
ATOM 521 N N . SER A 1 70 ? 19.112 3.690 -12.256 1.00 78.06 70 SER A N 1
ATOM 522 C CA . SER A 1 70 ? 18.987 5.141 -12.175 1.00 78.06 70 SER A CA 1
ATOM 523 C C . SER A 1 70 ? 18.163 5.593 -13.366 1.00 78.06 70 SER A C 1
ATOM 525 O O . SER A 1 70 ? 18.456 5.208 -14.496 1.00 78.06 70 SER A O 1
ATOM 527 N N . VAL A 1 71 ? 17.135 6.390 -13.098 1.00 73.06 71 VAL A N 1
ATOM 528 C CA . VAL A 1 71 ? 16.282 6.984 -14.126 1.00 73.06 71 VAL A CA 1
ATOM 529 C C . VAL A 1 71 ? 16.900 8.321 -14.511 1.00 73.06 71 VAL A C 1
ATOM 531 O O . VAL A 1 71 ? 16.929 9.242 -13.695 1.00 73.06 71 VAL A O 1
ATOM 534 N N . ASP A 1 72 ? 17.416 8.408 -15.733 1.00 77.94 72 ASP A N 1
ATOM 535 C CA . ASP A 1 72 ? 17.788 9.671 -16.365 1.00 77.94 72 ASP A CA 1
ATOM 536 C C . ASP A 1 72 ? 16.770 9.966 -17.470 1.00 77.94 72 ASP A C 1
ATOM 538 O O . ASP A 1 72 ? 16.668 9.229 -18.450 1.00 77.94 72 ASP A O 1
ATOM 542 N N . ALA A 1 73 ? 16.001 11.043 -17.299 1.00 73.81 73 ALA A N 1
ATOM 543 C CA . ALA A 1 73 ? 14.954 11.438 -18.238 1.00 73.81 73 ALA A CA 1
ATOM 544 C C . ALA A 1 73 ? 15.503 11.814 -19.629 1.00 73.81 73 ALA A C 1
ATOM 546 O O . ALA A 1 73 ? 14.735 11.878 -20.587 1.00 73.81 73 ALA A O 1
ATOM 547 N N . ALA A 1 74 ? 16.811 12.068 -19.751 1.00 79.44 74 ALA A N 1
ATOM 548 C CA . ALA A 1 74 ? 17.450 12.395 -21.021 1.00 79.44 74 ALA A CA 1
ATOM 549 C C . ALA A 1 74 ? 17.822 11.160 -21.870 1.00 79.44 74 ALA A C 1
ATOM 551 O O . ALA A 1 74 ? 18.077 11.312 -23.066 1.00 79.44 74 ALA A O 1
ATOM 552 N N . ASP A 1 75 ? 17.838 9.950 -21.295 1.00 81.81 75 ASP A N 1
ATOM 553 C CA . ASP A 1 75 ? 18.258 8.716 -21.980 1.00 81.81 75 ASP A CA 1
ATOM 554 C C . ASP A 1 75 ? 17.056 7.838 -22.374 1.00 81.81 75 ASP A C 1
ATOM 556 O O . ASP A 1 75 ? 16.756 6.812 -21.760 1.00 81.81 75 ASP A O 1
ATOM 560 N N . GLY A 1 76 ? 16.346 8.256 -23.426 1.00 80.62 76 GLY A N 1
ATOM 561 C CA . GLY A 1 76 ? 15.163 7.556 -23.946 1.00 80.62 76 GLY A CA 1
ATOM 562 C C . GLY A 1 76 ? 15.366 6.054 -24.225 1.00 80.62 76 GLY A C 1
ATOM 563 O O . GLY A 1 76 ? 14.532 5.258 -23.789 1.00 80.62 76 GLY A O 1
ATOM 564 N N . PRO A 1 77 ? 16.450 5.622 -24.903 1.00 83.94 77 PRO A N 1
ATOM 565 C CA . PRO A 1 77 ? 16.726 4.202 -25.130 1.00 83.94 77 PRO A CA 1
ATOM 566 C C . PRO A 1 77 ? 16.899 3.386 -23.844 1.00 83.94 77 PRO A C 1
ATOM 568 O O . PRO A 1 77 ? 16.368 2.279 -23.753 1.00 83.94 77 PRO A O 1
ATOM 571 N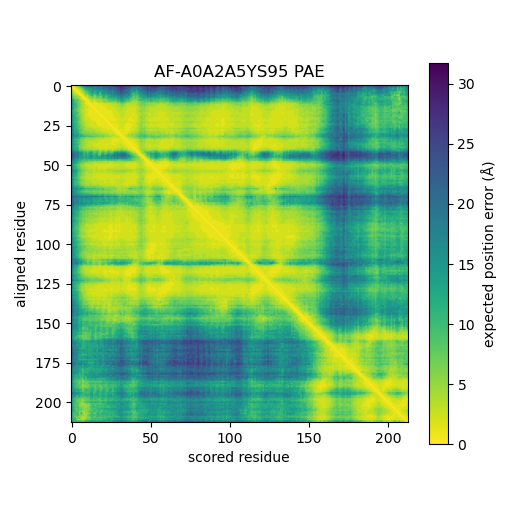 N . ALA A 1 78 ? 17.607 3.917 -22.840 1.00 83.62 78 ALA A N 1
ATOM 572 C CA . ALA A 1 78 ? 17.743 3.234 -21.556 1.00 83.62 78 ALA A CA 1
ATOM 573 C C . ALA A 1 78 ? 16.398 3.117 -20.825 1.00 83.62 78 ALA A C 1
ATOM 575 O O . ALA A 1 78 ? 16.151 2.119 -20.149 1.00 83.62 78 ALA A O 1
ATOM 576 N N . MET A 1 79 ? 15.523 4.115 -20.974 1.00 83.12 79 MET A N 1
ATOM 577 C CA . MET A 1 79 ? 14.188 4.101 -20.374 1.00 83.12 79 MET A CA 1
ATOM 578 C C . MET A 1 79 ? 13.266 3.079 -21.034 1.00 83.12 79 MET A C 1
ATOM 580 O O . MET A 1 79 ? 12.611 2.329 -20.317 1.00 83.12 79 MET A O 1
ATOM 584 N N . ALA A 1 80 ? 13.269 2.984 -22.365 1.00 86.50 80 ALA A N 1
ATOM 585 C CA . ALA A 1 80 ? 12.513 1.953 -23.077 1.00 86.50 80 ALA A CA 1
ATOM 586 C C . ALA A 1 80 ? 12.953 0.542 -22.651 1.00 86.50 80 ALA A C 1
ATOM 588 O O . ALA A 1 80 ? 12.124 -0.262 -22.243 1.00 86.50 80 ALA A O 1
ATOM 589 N N . ALA A 1 81 ? 14.265 0.283 -22.611 1.00 87.75 81 ALA A N 1
ATOM 590 C CA . ALA A 1 81 ? 14.790 -1.008 -22.163 1.00 87.75 81 ALA A CA 1
ATOM 591 C C . ALA A 1 81 ? 14.443 -1.326 -20.696 1.00 87.75 81 ALA A C 1
ATOM 593 O O . ALA A 1 81 ? 14.301 -2.490 -20.324 1.00 87.75 81 ALA A O 1
ATOM 594 N N . LEU A 1 82 ? 14.335 -0.302 -19.845 1.00 88.75 82 LEU A N 1
ATOM 595 C CA . LEU A 1 82 ? 13.921 -0.459 -18.453 1.00 88.75 82 LEU A CA 1
ATOM 596 C C . LEU A 1 82 ? 12.430 -0.791 -18.341 1.00 88.75 82 LEU A C 1
ATOM 598 O O . LEU A 1 82 ? 12.085 -1.618 -17.501 1.00 88.75 82 LEU A O 1
ATOM 602 N N . LEU A 1 83 ? 11.574 -0.187 -19.172 1.00 90.88 83 LEU A N 1
ATOM 603 C CA . LEU A 1 83 ? 10.152 -0.530 -19.249 1.00 90.88 83 LEU A CA 1
ATOM 604 C C . LEU A 1 83 ? 9.956 -1.955 -19.763 1.00 90.88 83 LEU A C 1
ATOM 606 O O . LEU A 1 83 ? 9.277 -2.727 -19.097 1.00 90.88 83 LEU A O 1
ATOM 610 N N . ASP A 1 84 ? 10.645 -2.335 -20.841 1.00 90.94 84 ASP A N 1
ATOM 611 C CA . ASP A 1 84 ? 10.608 -3.703 -21.371 1.00 90.94 84 ASP A CA 1
ATOM 612 C C . ASP A 1 84 ? 11.039 -4.726 -20.306 1.00 90.94 84 ASP A C 1
ATOM 614 O O . ASP A 1 84 ? 10.427 -5.776 -20.142 1.00 90.94 84 ASP A O 1
ATOM 618 N N . ALA A 1 85 ? 12.081 -4.413 -19.527 1.00 89.44 85 ALA A N 1
ATOM 619 C CA . ALA A 1 85 ? 12.552 -5.280 -18.447 1.00 89.44 85 ALA A CA 1
ATOM 620 C C . ALA A 1 85 ? 11.629 -5.304 -17.215 1.00 89.44 85 ALA A C 1
ATOM 622 O O . ALA A 1 85 ? 11.784 -6.175 -16.357 1.00 89.44 85 ALA A O 1
ATOM 623 N N . ALA A 1 86 ? 10.733 -4.326 -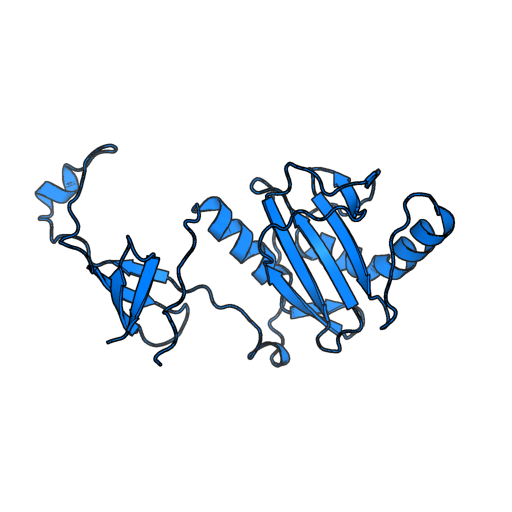17.077 1.00 91.31 86 ALA A N 1
ATOM 624 C CA . ALA A 1 86 ? 9.787 -4.214 -15.973 1.00 91.31 86 ALA A CA 1
ATOM 625 C C . ALA A 1 86 ? 8.370 -4.669 -16.355 1.00 91.31 86 ALA A C 1
ATOM 627 O O . ALA A 1 86 ? 7.516 -4.682 -15.472 1.00 91.31 86 ALA A O 1
ATOM 628 N N . ASP A 1 87 ? 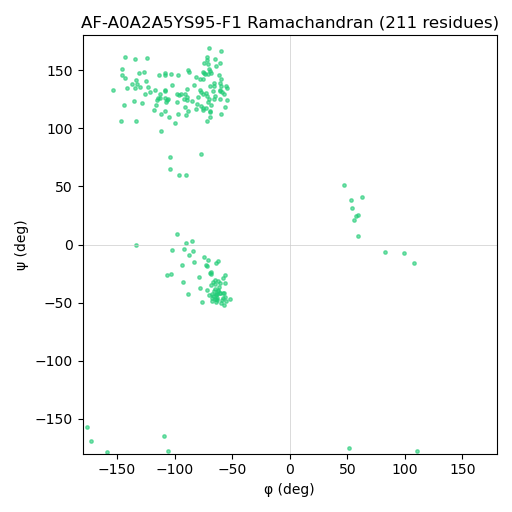8.119 -5.019 -17.618 1.00 92.12 87 ASP A N 1
ATOM 629 C CA . ASP A 1 87 ? 6.778 -5.208 -18.179 1.00 92.12 87 ASP A CA 1
ATOM 630 C C . ASP A 1 87 ? 5.937 -6.223 -17.393 1.00 92.12 87 ASP A C 1
ATOM 632 O O . ASP A 1 87 ? 4.833 -5.905 -16.950 1.00 92.12 87 ASP A O 1
ATOM 636 N N . ASP A 1 88 ? 6.499 -7.397 -17.092 1.00 91.81 88 ASP A N 1
ATOM 637 C CA . ASP A 1 88 ? 5.815 -8.437 -16.312 1.00 91.81 88 ASP A CA 1
ATOM 638 C C . ASP A 1 88 ? 5.465 -7.963 -14.889 1.00 91.81 88 ASP A C 1
ATOM 640 O O . ASP A 1 88 ? 4.369 -8.212 -14.376 1.00 91.81 88 ASP A O 1
ATOM 644 N N . LEU A 1 89 ? 6.376 -7.222 -14.248 1.00 93.75 89 LEU A N 1
ATOM 645 C CA . LEU A 1 89 ? 6.151 -6.652 -12.920 1.00 93.75 89 LEU A CA 1
ATOM 646 C C . LEU A 1 89 ? 5.070 -5.571 -12.949 1.00 93.75 89 LEU A C 1
ATOM 648 O O . LEU A 1 89 ? 4.202 -5.557 -12.075 1.00 93.75 89 LEU A O 1
ATOM 652 N N . LEU A 1 90 ? 5.137 -4.658 -13.918 1.00 95.06 90 LEU A N 1
ATOM 653 C CA . LEU A 1 90 ? 4.172 -3.574 -14.065 1.00 95.06 90 LEU A CA 1
ATOM 654 C C . LEU A 1 90 ? 2.790 -4.143 -14.373 1.00 95.06 90 LEU A C 1
ATOM 656 O O . LEU A 1 90 ? 1.851 -3.806 -13.664 1.00 95.06 90 LEU A O 1
ATOM 660 N N . SER A 1 91 ? 2.690 -5.087 -15.308 1.00 94.38 91 SER A N 1
ATOM 661 C CA . SER A 1 91 ? 1.451 -5.790 -15.655 1.00 94.38 91 SER A CA 1
ATOM 662 C C . SER A 1 91 ? 0.830 -6.515 -14.459 1.00 94.38 91 SER A C 1
ATOM 664 O O . SER A 1 91 ? -0.383 -6.457 -14.244 1.00 94.38 91 SER A O 1
ATOM 666 N N . ALA A 1 92 ? 1.642 -7.174 -13.627 1.00 93.75 92 ALA A N 1
ATOM 667 C CA . ALA A 1 92 ? 1.146 -7.840 -12.427 1.00 93.75 92 ALA A CA 1
ATOM 668 C C . ALA A 1 92 ? 0.620 -6.846 -11.377 1.00 93.75 92 ALA A C 1
ATOM 670 O O . ALA A 1 92 ? -0.429 -7.083 -10.774 1.00 93.75 92 ALA A O 1
ATOM 671 N N . ILE A 1 93 ? 1.331 -5.734 -11.152 1.00 94.75 93 ILE A N 1
ATOM 672 C CA . ILE A 1 93 ? 0.885 -4.664 -10.244 1.00 94.75 93 ILE A CA 1
ATOM 673 C C . ILE A 1 93 ? -0.402 -4.026 -10.776 1.00 94.75 93 ILE A C 1
ATOM 675 O O . ILE A 1 93 ? -1.335 -3.800 -10.004 1.00 94.75 93 ILE A O 1
ATOM 679 N N . ASP A 1 94 ? -0.457 -3.774 -12.081 1.00 94.56 94 ASP A N 1
ATOM 680 C CA . ASP A 1 94 ? -1.596 -3.188 -12.775 1.00 94.56 94 ASP A CA 1
ATOM 681 C C . ASP A 1 94 ? -2.864 -4.018 -12.564 1.00 94.56 94 ASP A C 1
ATOM 683 O O . ASP A 1 94 ? -3.870 -3.521 -12.053 1.00 94.56 94 ASP A O 1
ATOM 687 N N . ALA A 1 95 ? -2.773 -5.325 -12.825 1.00 93.44 95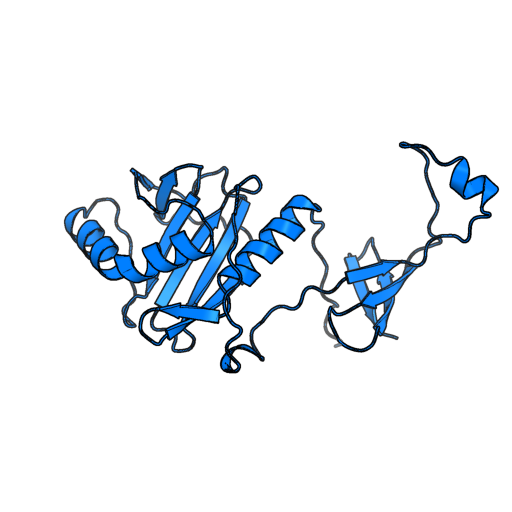 ALA A N 1
ATOM 688 C CA . ALA A 1 95 ? -3.866 -6.267 -12.629 1.00 93.44 95 ALA A CA 1
ATOM 689 C C . ALA A 1 95 ? -4.273 -6.421 -11.154 1.00 93.44 95 ALA A C 1
ATOM 691 O O . ALA A 1 95 ? -5.463 -6.524 -10.848 1.00 93.44 95 ALA A O 1
ATOM 692 N N . ALA A 1 96 ? -3.308 -6.423 -10.229 1.00 93.00 96 ALA A N 1
ATOM 693 C CA . ALA A 1 96 ? -3.582 -6.556 -8.798 1.00 93.00 96 ALA A CA 1
ATOM 694 C C . ALA A 1 96 ? -4.301 -5.328 -8.220 1.00 93.00 96 ALA A C 1
ATOM 696 O O . ALA A 1 96 ? -5.128 -5.462 -7.316 1.00 93.00 96 ALA A O 1
ATOM 697 N N . LEU A 1 97 ? -3.991 -4.131 -8.721 1.00 93.62 97 LEU A N 1
ATOM 698 C CA . LEU A 1 97 ? -4.589 -2.879 -8.257 1.00 93.62 97 LEU A CA 1
ATOM 699 C C . LEU A 1 97 ? -5.812 -2.450 -9.078 1.00 93.62 97 LEU A C 1
ATOM 701 O O . LEU A 1 97 ? -6.592 -1.624 -8.599 1.00 93.62 97 LEU A O 1
ATOM 705 N N . GLY A 1 98 ? -5.982 -2.997 -10.282 1.00 93.12 98 GLY A N 1
ATOM 706 C CA . GLY A 1 98 ? -6.995 -2.566 -11.241 1.00 93.12 98 GLY A CA 1
ATOM 707 C C . GLY A 1 98 ? -6.781 -1.124 -11.700 1.00 93.12 98 GLY A C 1
ATOM 708 O O . GLY A 1 98 ? -7.745 -0.364 -11.760 1.00 93.12 98 GLY A O 1
ATOM 709 N N . VAL A 1 99 ? -5.526 -0.743 -11.947 1.00 92.50 99 VAL A N 1
ATOM 710 C CA . VAL A 1 99 ? -5.139 0.595 -12.429 1.00 92.50 99 VAL A CA 1
ATOM 711 C C . VAL A 1 99 ? -4.672 0.516 -13.888 1.00 92.50 99 VAL A C 1
ATOM 713 O O . VAL A 1 99 ? -5.000 -0.445 -14.579 1.00 92.50 99 VAL A O 1
ATOM 716 N N . THR A 1 100 ? -4.002 1.555 -14.394 1.00 92.50 100 THR A N 1
ATOM 717 C CA . THR A 1 100 ? -3.281 1.498 -15.675 1.00 92.50 100 THR A CA 1
ATOM 718 C C . THR A 1 100 ? -1.895 2.111 -15.505 1.00 92.50 100 THR A C 1
ATOM 720 O O . THR A 1 100 ? -1.749 3.329 -15.382 1.00 92.50 100 THR A O 1
ATOM 723 N N . LEU A 1 101 ? -0.870 1.262 -15.484 1.00 94.31 101 LEU A N 1
ATOM 724 C CA . LEU A 1 101 ? 0.540 1.655 -15.410 1.00 94.31 101 LEU A CA 1
ATOM 725 C C . LEU A 1 101 ? 1.158 1.843 -16.803 1.00 94.31 101 LEU A C 1
ATOM 727 O O . LEU A 1 101 ? 2.138 1.187 -17.145 1.00 94.31 101 LEU A O 1
ATOM 731 N N . ASP A 1 102 ? 0.597 2.765 -17.587 1.00 93.06 102 ASP A N 1
ATOM 732 C CA . ASP A 1 102 ? 1.128 3.164 -18.897 1.00 93.06 102 ASP A CA 1
ATOM 733 C C . ASP A 1 102 ? 1.824 4.540 -18.800 1.00 93.06 102 ASP A C 1
ATOM 735 O O . ASP A 1 102 ? 1.153 5.554 -18.551 1.00 93.06 102 ASP A O 1
ATOM 739 N N . PRO A 1 103 ? 3.166 4.610 -18.917 1.00 92.69 103 PRO A N 1
ATOM 740 C CA . PRO A 1 103 ? 3.906 5.861 -18.797 1.00 92.69 103 PRO A CA 1
ATOM 741 C C . PRO A 1 103 ? 3.592 6.851 -19.922 1.00 92.69 103 PRO A C 1
ATOM 743 O O . PRO A 1 103 ? 3.817 6.585 -21.098 1.00 92.69 103 PRO A O 1
ATOM 746 N N . ILE A 1 104 ? 3.179 8.058 -19.543 1.00 92.56 104 ILE A N 1
ATOM 747 C CA . ILE A 1 104 ? 2.934 9.174 -20.465 1.00 92.56 104 ILE A CA 1
ATOM 748 C C . ILE A 1 104 ? 4.221 9.976 -20.677 1.00 92.56 104 ILE A C 1
ATOM 750 O O . ILE A 1 104 ? 4.544 10.381 -21.793 1.00 92.56 104 ILE A O 1
ATOM 754 N N . ASP A 1 105 ? 4.955 10.227 -19.594 1.00 91.00 105 ASP A N 1
ATOM 755 C CA . ASP A 1 105 ? 6.232 10.930 -19.615 1.00 91.00 105 ASP A CA 1
ATOM 756 C C . ASP A 1 105 ? 7.075 10.620 -18.360 1.00 91.00 105 ASP A C 1
ATOM 758 O O . ASP A 1 105 ? 6.696 9.832 -17.486 1.00 91.00 105 ASP A O 1
ATOM 762 N N . ILE A 1 106 ? 8.254 11.241 -18.282 1.00 90.44 106 ILE A N 1
ATOM 763 C CA . ILE A 1 106 ? 9.171 11.132 -17.146 1.00 90.44 106 ILE A CA 1
ATOM 764 C C . ILE A 1 106 ? 9.327 12.511 -16.512 1.00 90.44 106 ILE A C 1
ATOM 766 O O . ILE A 1 106 ? 9.547 13.508 -17.202 1.00 90.44 106 ILE A O 1
ATOM 770 N N . GLY A 1 107 ? 9.217 12.588 -15.189 1.00 89.56 107 GLY A N 1
ATOM 771 C CA . GLY A 1 107 ? 9.292 13.861 -14.480 1.00 89.56 107 GLY A CA 1
ATOM 772 C C . GLY A 1 107 ? 9.325 13.713 -12.963 1.00 89.56 107 GLY A C 1
ATOM 773 O O . GLY A 1 107 ? 9.509 12.608 -12.455 1.00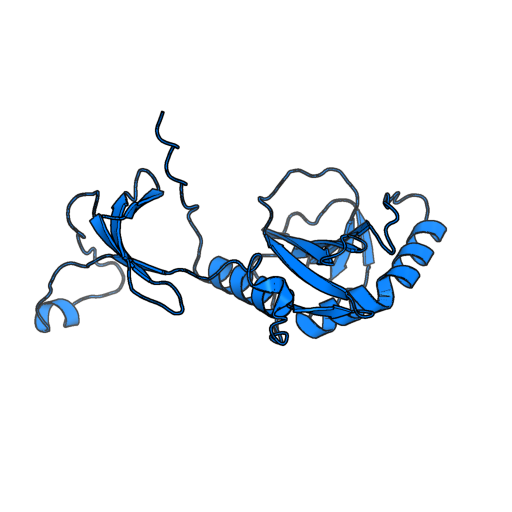 89.56 107 GLY A O 1
ATOM 774 N N . PRO A 1 108 ? 9.172 14.812 -12.210 1.00 88.75 108 PRO A N 1
ATOM 775 C CA . PRO A 1 108 ? 9.018 14.728 -10.761 1.00 88.75 108 PRO A CA 1
ATOM 776 C C . PRO A 1 108 ? 7.770 13.912 -10.392 1.00 88.75 108 PRO A C 1
ATOM 778 O O . PRO A 1 108 ? 6.823 13.819 -11.175 1.00 88.75 108 PRO A O 1
ATOM 781 N N . CYS A 1 109 ? 7.753 13.344 -9.183 1.00 89.06 109 CYS A N 1
ATOM 782 C CA . CYS A 1 109 ? 6.559 12.676 -8.663 1.00 89.06 109 CYS A CA 1
ATOM 783 C C . CYS A 1 109 ? 5.357 13.643 -8.705 1.00 89.06 109 CYS A C 1
ATOM 785 O O . CYS A 1 109 ? 5.516 14.786 -8.271 1.00 89.06 109 CYS A O 1
ATOM 787 N N . PRO A 1 110 ? 4.168 13.220 -9.177 1.00 87.81 110 PRO A N 1
ATOM 788 C CA . PRO A 1 110 ? 2.984 14.074 -9.199 1.00 87.81 110 PRO A CA 1
ATOM 789 C C . PRO A 1 110 ? 2.650 14.645 -7.814 1.00 87.81 110 PRO A C 1
ATOM 791 O O . PRO A 1 110 ? 2.640 13.914 -6.823 1.00 87.81 110 PRO A O 1
ATOM 794 N N . ASP A 1 111 ? 2.314 15.937 -7.745 1.00 81.00 111 ASP A N 1
ATOM 795 C CA . ASP A 1 111 ? 1.992 16.619 -6.478 1.00 81.00 111 ASP A CA 1
ATOM 796 C C . ASP A 1 111 ? 0.726 16.068 -5.806 1.00 81.00 111 ASP A C 1
ATOM 798 O O . ASP A 1 111 ? 0.622 16.053 -4.573 1.00 81.00 111 ASP A O 1
ATOM 802 N N . ALA A 1 112 ? -0.216 15.592 -6.628 1.00 77.88 112 ALA A N 1
ATOM 803 C CA . ALA A 1 112 ? -1.453 14.951 -6.197 1.00 77.88 112 ALA A CA 1
ATOM 804 C C . ALA A 1 112 ? -1.228 13.555 -5.589 1.00 77.88 112 ALA A C 1
ATOM 806 O O . ALA A 1 112 ? -2.120 13.031 -4.924 1.00 77.88 112 ALA A O 1
ATOM 807 N N . ALA A 1 113 ? -0.039 12.962 -5.754 1.00 69.56 113 ALA A N 1
ATOM 808 C CA . ALA A 1 113 ? 0.265 11.679 -5.144 1.00 69.56 113 ALA A CA 1
ATOM 809 C C . ALA A 1 113 ? 0.362 11.822 -3.615 1.00 69.56 113 ALA A C 1
ATOM 811 O O . ALA A 1 113 ? 1.160 12.595 -3.072 1.00 69.56 113 ALA A O 1
ATOM 812 N N . GLY A 1 114 ? -0.502 11.091 -2.911 1.00 78.94 114 GLY A N 1
ATOM 813 C CA . GLY A 1 114 ? -0.668 11.204 -1.464 1.00 78.94 114 GLY A CA 1
ATOM 814 C C . GLY A 1 114 ? -0.005 10.080 -0.677 1.00 78.94 114 GLY A C 1
ATOM 815 O O . GLY A 1 114 ? 0.383 10.294 0.471 1.00 78.94 114 GLY A O 1
ATOM 816 N N . LEU A 1 115 ? 0.174 8.909 -1.295 1.00 89.00 115 LEU A N 1
ATOM 817 C CA . LEU A 1 115 ? 0.838 7.751 -0.705 1.00 89.00 115 LEU A CA 1
ATOM 818 C C . LEU A 1 115 ? 1.980 7.276 -1.597 1.00 89.00 115 LEU A C 1
ATOM 820 O O . LEU A 1 115 ? 1.836 7.192 -2.812 1.00 89.00 115 LEU A O 1
ATOM 824 N N . THR A 1 116 ? 3.088 6.885 -0.971 1.00 92.31 116 THR A N 1
ATOM 825 C CA . THR A 1 116 ? 4.179 6.179 -1.644 1.00 92.31 116 THR A CA 1
ATOM 826 C C . THR A 1 116 ? 4.302 4.778 -1.062 1.00 92.31 116 THR A C 1
ATOM 828 O O . THR A 1 116 ? 4.481 4.600 0.144 1.00 92.31 116 THR A O 1
ATOM 831 N N . VAL A 1 117 ? 4.222 3.778 -1.928 1.00 93.00 117 VAL A N 1
ATOM 832 C CA . VAL A 1 117 ? 4.374 2.363 -1.615 1.00 93.00 117 VAL A CA 1
ATOM 833 C C . VAL A 1 117 ? 5.721 1.894 -2.145 1.00 93.00 117 VAL A C 1
ATOM 835 O O . VAL A 1 117 ? 6.022 2.018 -3.327 1.00 93.00 117 VAL A O 1
ATOM 838 N N . ARG A 1 118 ? 6.544 1.329 -1.270 1.00 94.00 118 ARG A N 1
ATOM 839 C CA . ARG A 1 118 ? 7.713 0.540 -1.647 1.00 94.00 118 ARG A CA 1
ATOM 840 C C . ARG A 1 118 ? 7.272 -0.891 -1.898 1.00 94.00 118 ARG A C 1
ATOM 842 O O . ARG A 1 118 ? 6.721 -1.510 -0.995 1.00 94.00 118 ARG A O 1
ATOM 849 N N . ILE A 1 119 ? 7.560 -1.407 -3.082 1.00 94.38 119 ILE A N 1
ATOM 850 C CA . ILE A 1 119 ? 7.288 -2.777 -3.508 1.00 94.38 119 ILE A CA 1
ATOM 851 C C . ILE A 1 119 ? 8.631 -3.465 -3.721 1.00 94.38 119 ILE A C 1
ATOM 853 O O . ILE A 1 119 ? 9.493 -2.954 -4.434 1.00 94.38 119 ILE A O 1
ATOM 857 N N . GLU A 1 120 ? 8.843 -4.606 -3.082 1.00 93.56 120 GLU A N 1
ATOM 858 C CA . GLU A 1 120 ? 10.095 -5.344 -3.197 1.00 93.56 120 GLU A CA 1
ATOM 859 C C . GLU A 1 120 ? 9.888 -6.851 -3.132 1.00 93.56 120 GLU A C 1
ATOM 861 O O . GLU A 1 120 ? 9.045 -7.350 -2.393 1.00 93.56 120 GLU A O 1
ATOM 866 N N . SER A 1 121 ? 10.705 -7.587 -3.872 1.00 92.38 121 SER A N 1
ATOM 867 C CA . SER A 1 121 ? 10.831 -9.042 -3.730 1.00 92.38 121 SER A CA 1
ATOM 868 C C . SER A 1 121 ? 11.523 -9.414 -2.413 1.00 92.38 121 SER A C 1
ATOM 870 O O . SER A 1 121 ? 12.415 -8.691 -1.957 1.00 92.38 121 SER A O 1
ATOM 872 N N . LEU A 1 122 ? 11.209 -10.585 -1.852 1.00 86.88 122 LEU A N 1
ATOM 873 C CA . LEU A 1 122 ? 11.864 -11.097 -0.638 1.00 86.88 122 LEU A CA 1
ATOM 874 C C . LEU A 1 122 ? 13.384 -11.304 -0.767 1.00 86.88 122 LEU A C 1
ATOM 876 O O . LEU A 1 122 ? 14.109 -11.095 0.206 1.00 86.88 122 LEU A O 1
ATOM 880 N N . ASP A 1 123 ? 13.878 -11.676 -1.949 1.00 86.44 123 ASP A N 1
ATOM 881 C CA . ASP A 1 123 ? 15.313 -11.820 -2.231 1.00 86.44 123 ASP A CA 1
ATOM 882 C C . ASP A 1 123 ? 15.988 -10.493 -2.636 1.00 86.44 123 ASP A C 1
ATOM 884 O O . ASP A 1 123 ? 17.185 -10.457 -2.923 1.00 86.44 123 ASP A O 1
ATOM 888 N N . GLN A 1 124 ? 15.226 -9.393 -2.611 1.00 84.44 124 GLN A N 1
ATOM 889 C CA . GLN A 1 124 ? 15.657 -8.027 -2.904 1.00 84.44 124 GLN A CA 1
ATOM 890 C C . GLN A 1 124 ? 16.229 -7.832 -4.316 1.00 84.44 124 GLN A C 1
ATOM 892 O O . GLN A 1 124 ? 17.018 -6.900 -4.528 1.00 84.44 124 GLN A O 1
ATOM 897 N N . LYS A 1 125 ? 15.845 -8.674 -5.285 1.00 89.19 125 LYS A N 1
ATOM 898 C CA . LYS A 1 125 ? 16.183 -8.477 -6.701 1.00 89.19 125 LYS A CA 1
ATOM 899 C C . LYS A 1 125 ? 15.303 -7.441 -7.389 1.00 89.19 125 LYS A C 1
ATOM 901 O O . LYS A 1 125 ? 15.783 -6.776 -8.306 1.00 89.19 125 LYS A O 1
ATOM 906 N N . ILE A 1 126 ? 14.072 -7.275 -6.920 1.00 92.25 126 ILE A N 1
ATOM 907 C CA . ILE A 1 126 ? 13.116 -6.255 -7.348 1.00 92.25 126 ILE A CA 1
ATOM 908 C C . ILE A 1 126 ? 12.953 -5.217 -6.238 1.00 92.25 126 ILE A C 1
ATOM 910 O O . ILE A 1 126 ? 12.733 -5.560 -5.074 1.00 92.25 126 ILE A O 1
ATOM 914 N N . LEU A 1 127 ? 13.030 -3.943 -6.617 1.00 94.00 127 LEU A N 1
ATOM 915 C CA . LEU A 1 127 ? 12.634 -2.802 -5.800 1.00 94.00 127 LEU A CA 1
ATOM 916 C C . LEU A 1 127 ? 12.010 -1.739 -6.704 1.00 94.00 127 LEU A C 1
ATOM 918 O O . LEU A 1 127 ? 12.681 -1.196 -7.582 1.00 94.00 127 LEU A O 1
ATOM 922 N N . LEU A 1 128 ? 10.752 -1.405 -6.445 1.00 94.69 128 LEU A N 1
ATOM 923 C CA . LEU A 1 128 ? 9.983 -0.396 -7.160 1.00 94.69 128 LEU A CA 1
ATOM 924 C C . LEU A 1 128 ? 9.267 0.501 -6.151 1.00 94.69 128 LEU A C 1
ATOM 926 O O . LEU A 1 128 ? 8.804 0.043 -5.108 1.00 94.69 128 LEU A O 1
ATOM 930 N N . LEU A 1 129 ? 9.194 1.794 -6.445 1.00 94.50 129 LEU A N 1
ATOM 931 C CA . LEU A 1 129 ? 8.302 2.701 -5.736 1.00 94.50 129 LEU A CA 1
ATOM 932 C C . LEU A 1 129 ? 7.081 2.981 -6.599 1.00 94.50 129 LEU A C 1
ATOM 934 O O . LEU A 1 129 ? 7.221 3.218 -7.794 1.00 94.50 129 LEU A O 1
ATOM 938 N N . LEU A 1 130 ? 5.913 2.986 -5.976 1.00 94.88 130 LEU A N 1
ATOM 939 C CA . LEU A 1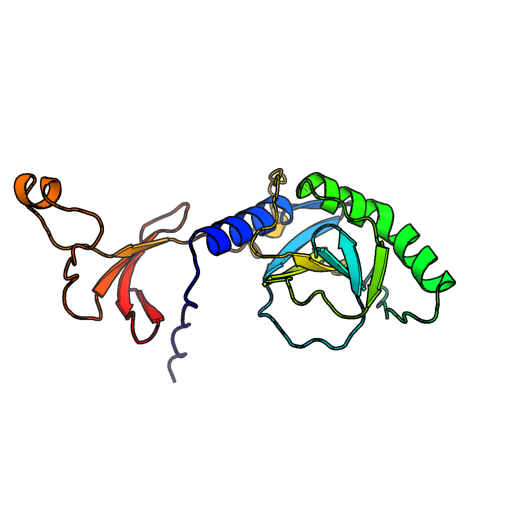 130 ? 4.640 3.349 -6.575 1.00 94.88 130 LEU A CA 1
ATOM 940 C C . LEU A 1 130 ? 4.059 4.523 -5.790 1.00 94.88 130 LEU A C 1
ATOM 942 O O . LEU A 1 130 ? 4.008 4.491 -4.563 1.00 94.88 130 LEU A O 1
ATOM 946 N N . SER A 1 131 ? 3.630 5.555 -6.491 1.00 93.62 131 SER A N 1
ATOM 947 C CA . SER A 1 131 ? 2.988 6.739 -5.946 1.00 93.62 131 SER A CA 1
ATOM 948 C C . SER A 1 131 ? 1.541 6.767 -6.411 1.00 93.62 131 SER A C 1
ATOM 950 O O . SER A 1 131 ? 1.279 6.599 -7.601 1.00 93.62 131 SER A O 1
ATOM 952 N N . VAL A 1 132 ? 0.613 6.941 -5.473 1.00 92.56 132 VAL A N 1
ATOM 953 C CA . VAL A 1 132 ? -0.834 6.841 -5.712 1.00 92.56 132 VAL A CA 1
ATOM 954 C C . VAL A 1 132 ? -1.532 8.031 -5.039 1.00 92.56 132 VAL A C 1
ATOM 956 O O . VAL A 1 132 ? -1.196 8.356 -3.889 1.00 92.56 132 VAL A O 1
ATOM 959 N N . PRO A 1 133 ? -2.474 8.720 -5.707 1.00 91.69 133 PRO A N 1
ATOM 960 C CA . PRO A 1 133 ? -3.254 9.779 -5.071 1.00 91.69 133 PRO A CA 1
ATOM 961 C C . PRO A 1 133 ? -4.271 9.205 -4.068 1.00 91.69 133 PRO A C 1
ATOM 963 O O . PRO A 1 133 ? -4.611 8.025 -4.111 1.00 91.69 133 PRO A O 1
ATOM 966 N N . LEU A 1 134 ? -4.727 10.026 -3.115 1.00 88.00 134 LEU A N 1
ATOM 967 C CA . LEU A 1 134 ? -5.620 9.564 -2.033 1.00 88.00 134 LEU A CA 1
ATOM 968 C C . LEU A 1 134 ? -7.024 9.179 -2.515 1.00 88.00 134 LEU A C 1
ATOM 970 O O . LEU A 1 134 ? -7.702 8.405 -1.846 1.00 88.00 134 LEU A O 1
ATOM 974 N N . ASP A 1 135 ? -7.442 9.719 -3.652 1.00 87.69 135 ASP A N 1
ATOM 975 C CA . ASP A 1 135 ? -8.728 9.494 -4.307 1.00 87.69 135 ASP A CA 1
ATOM 976 C C . ASP A 1 135 ? -8.653 8.447 -5.433 1.00 87.69 135 ASP A C 1
ATOM 978 O O . ASP A 1 135 ? -9.626 8.261 -6.162 1.00 87.69 135 ASP A O 1
ATOM 982 N N . ALA A 1 136 ? -7.526 7.733 -5.567 1.00 87.56 136 ALA A N 1
ATOM 983 C CA . ALA A 1 136 ? -7.371 6.686 -6.571 1.00 87.56 136 ALA A CA 1
ATOM 984 C C . ALA A 1 136 ? -8.450 5.601 -6.440 1.00 87.56 136 ALA A C 1
ATOM 986 O O . ALA A 1 136 ? -8.634 4.996 -5.377 1.00 87.56 136 ALA A O 1
ATOM 987 N N . ALA A 1 137 ? -9.105 5.288 -7.557 1.00 86.38 137 ALA A N 1
ATOM 988 C CA . ALA A 1 137 ? -10.068 4.199 -7.652 1.00 86.38 137 ALA A CA 1
ATOM 989 C C . ALA A 1 137 ? -9.348 2.841 -7.745 1.00 86.38 137 ALA A C 1
ATOM 991 O O . ALA A 1 137 ? -9.222 2.261 -8.818 1.00 86.38 137 ALA A O 1
ATOM 992 N N . ILE A 1 138 ? -8.859 2.333 -6.610 1.00 88.06 138 ILE A N 1
ATOM 993 C CA . ILE A 1 138 ? -8.179 1.032 -6.541 1.00 88.06 138 ILE A CA 1
ATOM 994 C C . ILE A 1 138 ? -9.206 -0.104 -6.482 1.00 88.06 138 ILE A C 1
ATOM 996 O O . ILE A 1 138 ? -9.933 -0.252 -5.497 1.00 88.06 138 ILE A O 1
ATOM 1000 N N . LEU A 1 139 ? -9.215 -0.959 -7.504 1.00 87.38 139 LEU A N 1
ATOM 1001 C CA . LEU A 1 139 ? -10.002 -2.194 -7.558 1.00 87.38 139 LEU A CA 1
ATOM 1002 C C . LEU A 1 139 ? -9.133 -3.384 -7.135 1.00 87.38 139 LEU A C 1
ATOM 1004 O O . LEU A 1 139 ? -8.908 -4.325 -7.893 1.00 87.38 139 LEU A O 1
ATOM 1008 N N . ALA A 1 140 ? -8.633 -3.311 -5.900 1.00 84.50 140 ALA A N 1
ATOM 1009 C CA . ALA A 1 140 ? -7.677 -4.260 -5.343 1.00 84.50 140 ALA A CA 1
ATOM 1010 C C . ALA A 1 140 ? -8.192 -5.707 -5.400 1.00 84.50 140 ALA A C 1
ATOM 1012 O O . ALA A 1 140 ? -9.172 -6.062 -4.737 1.00 84.50 140 ALA A O 1
ATOM 1013 N N . GLN A 1 141 ? -7.468 -6.559 -6.121 1.00 83.94 141 GLN A N 1
ATOM 1014 C CA . GLN A 1 141 ? -7.628 -8.003 -6.050 1.00 83.94 141 GLN A CA 1
ATOM 1015 C C . GLN A 1 141 ? -6.673 -8.545 -4.981 1.00 83.94 141 GLN A C 1
ATOM 1017 O O . GLN A 1 141 ? -5.459 -8.374 -5.099 1.00 83.94 141 GLN A O 1
ATOM 1022 N N . PRO A 1 142 ? -7.181 -9.174 -3.908 1.00 76.56 142 PRO A N 1
ATOM 1023 C CA . PRO A 1 142 ? -6.321 -9.676 -2.848 1.00 76.56 142 PRO A CA 1
ATOM 1024 C C . PRO A 1 142 ? -5.423 -10.799 -3.373 1.00 76.56 142 PRO A C 1
ATOM 1026 O O . PRO A 1 142 ? -5.910 -11.785 -3.933 1.00 76.56 142 PRO A O 1
ATOM 1029 N N . ALA A 1 143 ? -4.117 -10.673 -3.146 1.00 77.12 143 ALA A N 1
ATOM 1030 C CA . ALA A 1 143 ? -3.168 -11.721 -3.486 1.00 77.12 143 ALA A CA 1
ATOM 1031 C C . ALA A 1 143 ? -3.269 -12.896 -2.492 1.00 77.12 143 ALA A C 1
ATOM 1033 O O . ALA A 1 143 ? -3.550 -12.697 -1.301 1.00 77.12 143 ALA A O 1
ATOM 1034 N N . PRO A 1 144 ? -3.028 -14.143 -2.939 1.00 76.44 144 PRO A N 1
ATOM 1035 C CA . PRO A 1 144 ? -2.913 -15.269 -2.027 1.00 76.44 144 PRO A CA 1
ATOM 1036 C C . PRO A 1 144 ? -1.751 -15.041 -1.055 1.00 76.44 144 PRO A C 1
ATOM 1038 O O . PRO A 1 144 ? -0.640 -14.674 -1.435 1.00 76.44 144 PRO A O 1
ATOM 1041 N N . LEU A 1 145 ? -2.009 -15.278 0.230 1.00 70.38 145 LEU A N 1
ATOM 1042 C CA . LEU A 1 145 ? -1.015 -15.060 1.270 1.00 70.38 145 LEU A CA 1
ATOM 1043 C C . LEU A 1 145 ? 0.124 -16.082 1.168 1.00 70.38 145 LEU A C 1
ATOM 1045 O O . LEU A 1 145 ? -0.078 -17.267 1.436 1.00 70.38 145 LEU A O 1
ATOM 1049 N N . ALA A 1 146 ? 1.337 -15.619 0.876 1.00 79.38 146 ALA A N 1
ATOM 1050 C CA . ALA A 1 146 ? 2.523 -16.462 0.940 1.00 79.38 146 ALA A CA 1
ATOM 1051 C C . ALA A 1 146 ? 3.020 -16.627 2.396 1.00 79.38 146 ALA A C 1
ATOM 1053 O O . ALA A 1 146 ? 3.285 -15.623 3.063 1.00 79.38 146 ALA A O 1
ATOM 1054 N N . PRO A 1 147 ? 3.225 -17.860 2.909 1.00 79.88 147 PRO A N 1
ATOM 1055 C CA . PRO A 1 147 ? 3.709 -18.082 4.279 1.00 79.88 147 PRO A CA 1
ATOM 1056 C C . PRO A 1 147 ? 5.056 -17.415 4.596 1.00 79.88 147 PRO A C 1
ATOM 1058 O O . PRO A 1 147 ? 5.305 -17.027 5.736 1.00 79.88 147 PRO A O 1
ATOM 1061 N N . SER A 1 148 ? 5.912 -17.228 3.590 1.00 81.62 148 SER A N 1
ATOM 1062 C CA . SER A 1 148 ? 7.194 -16.520 3.711 1.00 81.62 148 SER A CA 1
ATOM 1063 C C . SER A 1 148 ? 7.050 -15.047 4.121 1.00 81.62 148 SER A C 1
ATOM 1065 O O . SER A 1 148 ? 8.024 -14.432 4.551 1.00 81.62 148 SER A O 1
ATOM 1067 N N . LEU A 1 149 ? 5.841 -14.479 4.049 1.00 80.00 149 LEU A N 1
ATOM 1068 C CA . LEU A 1 149 ? 5.546 -13.106 4.454 1.00 80.00 149 LEU A CA 1
ATOM 1069 C C . LEU A 1 149 ? 5.092 -12.961 5.910 1.00 80.00 149 LEU A C 1
ATOM 1071 O O . LEU A 1 149 ? 4.925 -11.830 6.362 1.00 80.00 149 LEU A O 1
ATOM 1075 N N . LEU A 1 150 ? 4.914 -14.049 6.671 1.00 78.12 150 LEU A N 1
ATOM 1076 C CA . LEU A 1 150 ? 4.342 -14.000 8.029 1.00 78.12 150 LEU A CA 1
ATOM 1077 C C . LEU A 1 150 ? 5.088 -13.058 8.999 1.00 78.12 150 LEU A C 1
ATOM 1079 O O . LEU A 1 150 ? 4.469 -12.523 9.913 1.00 78.12 150 LEU A O 1
ATOM 1083 N N . GLY A 1 151 ? 6.384 -12.800 8.788 1.00 73.56 151 GLY A N 1
ATOM 1084 C CA . GLY A 1 151 ? 7.173 -11.839 9.579 1.00 73.56 151 GLY A CA 1
ATOM 1085 C C . GLY A 1 151 ? 7.185 -10.399 9.048 1.00 73.56 151 GLY A C 1
ATOM 1086 O O . GLY A 1 151 ? 7.876 -9.544 9.600 1.00 73.56 151 GLY A O 1
ATOM 1087 N N . HIS A 1 152 ? 6.482 -10.127 7.949 1.00 69.06 152 HIS A N 1
ATOM 1088 C CA . HIS A 1 152 ? 6.654 -8.916 7.146 1.00 69.06 152 HIS A CA 1
ATOM 1089 C C . HIS A 1 152 ? 5.349 -8.211 6.764 1.00 69.06 152 HIS A C 1
ATOM 1091 O O . HIS A 1 152 ? 5.393 -7.175 6.103 1.00 69.06 152 HIS A O 1
ATOM 1097 N N . ILE A 1 153 ? 4.201 -8.748 7.175 1.00 68.81 153 ILE A N 1
ATOM 1098 C CA . ILE A 1 153 ? 2.891 -8.156 6.905 1.00 68.81 153 ILE A CA 1
ATOM 1099 C C . ILE A 1 153 ? 2.508 -7.229 8.053 1.00 68.81 153 ILE A C 1
ATOM 1101 O O . ILE A 1 153 ? 2.450 -7.640 9.213 1.00 68.81 153 ILE A O 1
ATOM 1105 N N . ALA A 1 154 ? 2.202 -5.978 7.719 1.00 68.81 154 ALA A N 1
ATOM 1106 C CA . ALA A 1 154 ? 1.555 -5.073 8.655 1.00 68.81 154 ALA A CA 1
ATOM 1107 C C . ALA A 1 154 ? 0.099 -5.516 8.855 1.00 68.81 154 ALA A C 1
ATOM 1109 O O . ALA A 1 154 ? -0.666 -5.619 7.897 1.00 68.81 154 ALA A O 1
ATOM 1110 N N . LEU A 1 155 ? -0.286 -5.785 10.100 1.00 69.31 155 LEU A N 1
ATOM 1111 C CA . LEU A 1 155 ? -1.658 -6.160 10.428 1.00 69.31 155 LEU A CA 1
ATOM 1112 C C . LEU A 1 155 ? -2.487 -4.901 10.722 1.00 69.31 155 LEU A C 1
ATOM 1114 O O . LEU A 1 155 ? -2.026 -4.049 11.486 1.00 69.31 155 LEU A O 1
ATOM 1118 N N . PRO A 1 156 ? -3.704 -4.769 10.164 1.00 69.25 156 PRO A N 1
ATOM 1119 C CA . PRO A 1 156 ? -4.603 -3.682 10.521 1.00 69.25 156 PRO A CA 1
ATOM 1120 C C . PRO A 1 156 ? -5.091 -3.891 11.954 1.00 69.25 156 PRO A C 1
ATOM 1122 O O . PRO A 1 156 ? -5.797 -4.853 12.244 1.00 69.25 156 PRO A O 1
ATOM 1125 N N . VAL A 1 157 ? -4.709 -2.995 12.857 1.00 75.69 157 VAL A N 1
ATOM 1126 C CA . VAL A 1 157 ? -5.095 -3.061 14.267 1.00 75.69 157 VAL A CA 1
ATOM 1127 C C . VAL A 1 157 ? -6.015 -1.888 14.587 1.00 75.69 157 VAL A C 1
ATOM 1129 O O . VAL A 1 157 ? -5.668 -0.735 14.339 1.00 75.69 157 VAL A O 1
ATOM 1132 N N . GLY A 1 158 ? -7.191 -2.177 15.142 1.00 83.00 158 GLY A N 1
ATOM 1133 C CA . GLY A 1 158 ? -8.129 -1.157 15.604 1.00 83.00 158 GLY A CA 1
ATOM 1134 C C . GLY A 1 158 ? -7.860 -0.759 17.053 1.00 83.00 158 GLY A C 1
ATOM 1135 O O . GLY A 1 158 ? -7.436 -1.583 17.860 1.00 83.00 158 GLY A O 1
ATOM 1136 N N . ILE A 1 159 ? -8.158 0.486 17.420 1.00 84.69 159 ILE A N 1
ATOM 1137 C CA . ILE A 1 159 ? -8.232 0.902 18.826 1.00 84.69 159 ILE A CA 1
ATOM 1138 C C . ILE A 1 159 ? -9.693 1.204 19.138 1.00 84.69 159 ILE A C 1
ATOM 1140 O O . ILE A 1 159 ? -10.266 2.157 18.620 1.00 84.69 159 ILE A O 1
ATOM 1144 N N . ALA A 1 160 ? -10.301 0.380 19.987 1.00 87.25 160 ALA A N 1
ATOM 1145 C CA . ALA A 1 160 ? -11.637 0.623 20.504 1.00 87.25 160 ALA A CA 1
ATOM 1146 C C . ALA A 1 160 ? -11.533 1.473 21.770 1.00 87.25 160 ALA A C 1
ATOM 1148 O O . ALA A 1 160 ? -10.980 1.028 22.776 1.00 87.25 160 ALA A O 1
ATOM 1149 N N . VAL A 1 161 ? -12.062 2.690 21.720 1.00 85.50 161 VAL A N 1
ATOM 1150 C CA . VAL A 1 161 ? -12.148 3.576 22.882 1.00 85.50 161 VAL A CA 1
ATOM 1151 C C . VAL A 1 161 ? -13.484 3.334 23.573 1.00 85.50 161 VAL A C 1
ATOM 1153 O O . VAL A 1 161 ? -14.528 3.320 22.920 1.00 85.50 161 VAL A O 1
ATOM 1156 N N . ALA A 1 162 ? -13.467 3.119 24.889 1.00 77.94 162 ALA A N 1
ATOM 1157 C CA . ALA A 1 162 ? -14.703 2.963 25.645 1.00 77.94 162 ALA A CA 1
ATOM 1158 C C . ALA A 1 162 ? -15.443 4.312 25.705 1.00 77.94 162 ALA A C 1
ATOM 1160 O O . ALA A 1 162 ? -14.988 5.243 26.367 1.00 77.94 162 ALA A O 1
ATOM 1161 N N . GLY A 1 163 ? -16.569 4.414 24.993 1.00 78.19 163 GLY A N 1
ATOM 1162 C CA . GLY A 1 163 ? -17.445 5.587 25.025 1.00 78.19 163 GLY A CA 1
ATOM 1163 C C . GLY A 1 163 ? -18.190 5.747 26.360 1.00 78.19 163 GLY A C 1
ATOM 1164 O O . GLY A 1 163 ? -18.203 4.822 27.182 1.00 78.19 163 GLY A O 1
ATOM 1165 N N . PRO A 1 164 ? -18.838 6.904 26.590 1.00 80.38 164 PRO A N 1
ATOM 1166 C CA . PRO A 1 164 ? -19.721 7.083 27.737 1.00 80.38 164 PRO A CA 1
ATOM 1167 C C . PRO A 1 164 ? -20.889 6.088 27.676 1.00 80.38 164 PRO A C 1
ATOM 1169 O O . PRO A 1 164 ? -21.385 5.745 26.602 1.00 80.38 164 PRO A O 1
ATOM 1172 N N . ARG A 1 165 ? -21.352 5.619 28.841 1.00 82.56 165 ARG A N 1
ATOM 1173 C CA . ARG A 1 165 ? -22.582 4.821 28.921 1.00 82.56 165 ARG A CA 1
ATOM 1174 C C . ARG A 1 165 ? -23.777 5.755 28.754 1.00 82.56 165 ARG A C 1
ATOM 1176 O O . ARG A 1 165 ? -23.971 6.630 29.590 1.00 82.56 165 ARG A O 1
ATOM 1183 N N . LEU A 1 166 ? -24.560 5.551 27.701 1.00 85.12 166 LEU A N 1
ATOM 1184 C CA . LEU A 1 166 ? -25.784 6.303 27.427 1.00 85.12 166 LEU A CA 1
ATOM 1185 C C . LEU A 1 166 ? -27.008 5.420 27.663 1.00 85.12 166 LEU A C 1
ATOM 1187 O O . LEU A 1 166 ? -26.952 4.206 27.442 1.00 85.12 166 LEU A O 1
ATOM 1191 N N . SER A 1 167 ? -28.114 6.021 28.100 1.00 90.19 167 SER A N 1
ATOM 1192 C CA . SER A 1 167 ? -29.399 5.326 28.073 1.00 90.19 167 SER A CA 1
ATOM 1193 C C . SER A 1 167 ? -29.881 5.182 26.619 1.00 90.19 167 SER A C 1
ATOM 1195 O O . SER A 1 167 ? -29.497 5.988 25.767 1.00 90.19 167 SER A O 1
ATOM 1197 N N . PRO A 1 168 ? -30.735 4.192 26.295 1.00 89.56 168 PRO A N 1
ATOM 1198 C CA . PRO A 1 168 ? -31.299 4.070 24.950 1.00 89.56 168 PRO A CA 1
ATOM 1199 C C . PRO A 1 168 ? -32.049 5.326 24.485 1.00 89.56 168 PRO A C 1
ATOM 1201 O O . PRO A 1 168 ? -32.019 5.640 23.300 1.00 89.56 168 PRO A O 1
ATOM 1204 N N . ALA A 1 169 ? -32.693 6.049 25.410 1.00 91.12 169 ALA A N 1
ATOM 1205 C CA . ALA A 1 169 ? -33.397 7.292 25.108 1.00 91.12 169 ALA A CA 1
ATOM 1206 C C . ALA A 1 169 ? -32.419 8.402 24.699 1.00 91.12 169 ALA A C 1
ATOM 1208 O O . ALA A 1 169 ? -32.597 8.998 23.643 1.00 91.12 169 ALA A O 1
ATOM 1209 N N . ASP A 1 170 ? -31.348 8.612 25.471 1.00 88.06 170 ASP A N 1
ATOM 1210 C CA . ASP A 1 170 ? -30.335 9.627 25.150 1.00 88.06 170 ASP A CA 1
ATOM 1211 C C . ASP A 1 170 ? -29.622 9.296 23.834 1.00 88.06 170 ASP A C 1
ATOM 1213 O O . ASP A 1 170 ? -29.437 10.162 22.981 1.00 88.06 170 ASP A O 1
ATOM 1217 N N . ALA A 1 171 ? -29.281 8.020 23.624 1.00 87.25 171 ALA A N 1
ATOM 1218 C CA . ALA A 1 171 ? -28.650 7.563 22.390 1.00 87.25 171 ALA A CA 1
ATOM 1219 C C . ALA A 1 171 ? -29.538 7.799 21.154 1.00 87.25 171 ALA A C 1
ATOM 1221 O O . ALA A 1 171 ? -29.021 8.144 20.095 1.00 87.25 171 ALA A O 1
ATOM 1222 N N . ALA A 1 172 ? -30.860 7.648 21.289 1.00 88.81 172 ALA A N 1
ATOM 1223 C CA . ALA A 1 172 ? -31.814 7.883 20.205 1.00 88.81 172 ALA A CA 1
ATOM 1224 C C . ALA A 1 172 ? -32.001 9.371 19.858 1.00 88.81 172 ALA A C 1
ATOM 1226 O O . ALA A 1 172 ? -32.494 9.678 18.776 1.00 88.81 172 ALA A O 1
ATOM 1227 N N . THR A 1 173 ? -31.622 10.288 20.756 1.00 92.06 173 THR A N 1
ATOM 1228 C CA . THR A 1 173 ? -31.719 11.740 20.522 1.00 92.06 173 THR A CA 1
ATOM 1229 C C . THR A 1 173 ? -30.498 12.346 19.835 1.00 92.06 173 THR A C 1
ATOM 1231 O O . THR A 1 173 ? -30.557 13.505 19.439 1.00 92.06 173 THR A O 1
ATOM 1234 N N . LEU A 1 174 ? -29.416 11.579 19.676 1.00 90.12 174 LEU A N 1
ATOM 1235 C CA . LEU A 1 174 ? -28.185 12.067 19.061 1.00 90.12 174 LEU A CA 1
ATOM 1236 C C . LEU A 1 174 ? -28.381 12.392 17.580 1.00 90.12 174 LEU A C 1
ATOM 1238 O O . LEU A 1 174 ? -28.865 11.567 16.802 1.00 90.12 174 LEU A O 1
ATOM 1242 N N . ALA A 1 175 ? -27.913 13.570 17.185 1.00 88.25 175 ALA A N 1
ATOM 1243 C CA . ALA A 1 175 ? -27.898 14.045 15.814 1.00 88.25 175 ALA A CA 1
ATOM 1244 C C . ALA A 1 175 ? -26.475 14.441 15.369 1.00 88.25 175 ALA A C 1
ATOM 1246 O O . ALA A 1 175 ? -25.592 14.692 16.197 1.00 88.25 175 ALA A O 1
ATOM 1247 N N . PRO A 1 176 ? -26.212 14.515 14.049 1.00 88.94 176 PRO A N 1
ATOM 1248 C CA . PRO A 1 176 ? -24.959 15.064 13.543 1.00 88.94 176 PRO A CA 1
ATOM 1249 C C . PRO A 1 176 ? -24.705 16.473 14.099 1.00 88.94 176 PRO A C 1
ATOM 1251 O O . PRO A 1 176 ? -25.534 17.364 13.936 1.00 88.94 176 PRO A O 1
ATOM 1254 N N . GLY A 1 177 ? -23.547 16.672 14.733 1.00 86.19 177 GLY A N 1
ATOM 1255 C CA . GLY A 1 177 ? -23.166 17.934 15.381 1.00 86.19 177 GLY A CA 1
ATOM 1256 C C . GLY A 1 177 ? -23.177 17.886 16.912 1.00 86.19 177 GLY A C 1
ATOM 1257 O O . GLY A 1 177 ? -22.540 18.735 17.536 1.00 86.19 177 GLY A O 1
ATOM 1258 N N . ASP A 1 178 ? -23.810 16.878 17.515 1.00 87.56 178 ASP A N 1
ATOM 1259 C CA . ASP A 1 178 ? -23.784 16.689 18.965 1.00 87.56 178 ASP A CA 1
ATOM 1260 C C . ASP A 1 178 ? -22.410 16.223 19.465 1.00 87.56 178 ASP A C 1
ATOM 1262 O O . ASP A 1 178 ? -21.684 15.478 18.798 1.00 87.56 178 ASP A O 1
ATOM 1266 N N . LEU A 1 179 ? -22.054 16.650 20.679 1.00 85.69 179 LEU A N 1
ATOM 1267 C CA . LEU A 1 179 ? -20.775 16.332 21.310 1.00 85.69 179 LEU A CA 1
ATOM 1268 C C . LEU A 1 179 ? -20.956 15.337 22.458 1.00 85.69 179 LEU A C 1
ATOM 1270 O O . LEU A 1 179 ? -21.685 15.592 23.416 1.00 85.69 179 LEU A O 1
ATOM 1274 N N . LEU A 1 180 ? -20.213 14.230 22.398 1.00 84.50 180 LEU A N 1
ATOM 1275 C CA . LEU A 1 180 ? -20.129 13.236 23.467 1.00 84.50 180 LEU A CA 1
ATOM 1276 C C . LEU A 1 180 ? -18.770 13.311 24.165 1.00 84.50 180 LEU A C 1
ATOM 1278 O O . LEU A 1 180 ? -17.722 13.134 23.544 1.00 84.50 180 LEU A O 1
ATOM 1282 N N . LEU A 1 181 ? -18.786 13.536 25.479 1.00 84.12 181 LEU A N 1
ATOM 1283 C CA . LEU A 1 181 ? -17.571 13.571 26.290 1.00 84.12 181 LEU A CA 1
ATOM 1284 C C . LEU A 1 181 ? -17.104 12.149 26.628 1.00 84.12 181 LEU A C 1
ATOM 1286 O O . LEU A 1 181 ? -17.813 11.386 27.284 1.00 84.12 181 LEU A O 1
ATOM 1290 N N . ILE A 1 182 ? -15.880 11.809 26.221 1.00 82.75 182 ILE A N 1
ATOM 1291 C CA . ILE A 1 182 ? -15.262 10.495 26.455 1.00 82.75 182 ILE A CA 1
ATOM 1292 C C . ILE A 1 182 ? -14.222 10.598 27.578 1.00 82.75 182 ILE A C 1
ATOM 1294 O O . ILE A 1 182 ? -13.029 10.432 27.344 1.00 82.75 182 ILE A O 1
ATOM 1298 N N . GLY A 1 183 ? -14.679 10.893 28.800 1.00 77.25 183 GLY A N 1
ATOM 1299 C CA . GLY A 1 183 ? -13.839 10.948 30.007 1.00 77.25 183 GLY A CA 1
ATOM 1300 C C . GLY A 1 183 ? -12.572 11.825 29.899 1.00 77.25 183 GLY A C 1
ATOM 1301 O O . GLY A 1 183 ? -12.353 12.524 28.911 1.00 77.25 183 GLY A O 1
ATOM 1302 N N . PRO A 1 184 ? -11.719 11.841 30.935 1.00 82.50 184 PRO A N 1
ATOM 1303 C CA . PRO A 1 184 ? -10.408 12.473 30.842 1.00 82.50 184 PRO A CA 1
ATOM 1304 C C . PRO A 1 184 ? -9.388 11.544 30.161 1.00 82.50 184 PRO A C 1
ATOM 1306 O O . PRO A 1 184 ? -9.381 10.331 30.385 1.00 82.50 184 PRO A O 1
ATOM 1309 N N . ALA A 1 185 ? -8.473 12.121 29.378 1.00 82.25 185 ALA A N 1
ATOM 1310 C CA . ALA A 1 185 ? -7.284 11.414 28.903 1.00 82.25 185 ALA A CA 1
ATOM 1311 C C . ALA A 1 185 ? -6.316 11.117 30.074 1.00 82.25 185 ALA A C 1
ATOM 1313 O O . ALA A 1 185 ? -6.222 11.931 30.996 1.00 82.25 185 ALA A O 1
ATOM 1314 N N . PRO A 1 186 ? -5.562 9.999 30.049 1.00 85.12 186 PRO A N 1
ATOM 1315 C CA . PRO A 1 186 ? -5.553 8.945 29.032 1.00 85.12 186 PRO A CA 1
ATOM 1316 C C . PRO A 1 186 ? -6.760 7.996 29.152 1.00 85.12 186 PRO A C 1
ATOM 1318 O O . PRO A 1 186 ? -7.063 7.463 30.227 1.00 85.12 186 PRO A O 1
ATOM 1321 N N . ILE A 1 187 ? -7.419 7.769 28.015 1.00 88.88 187 ILE A N 1
ATOM 1322 C CA . ILE A 1 187 ? -8.728 7.123 27.896 1.00 88.88 187 ILE A CA 1
ATOM 1323 C C . ILE A 1 187 ? -8.561 5.602 27.906 1.00 88.88 187 ILE A C 1
ATOM 1325 O O . ILE A 1 187 ? -7.664 5.067 27.252 1.00 88.88 187 ILE A O 1
ATOM 1329 N N . ALA A 1 188 ? -9.425 4.892 28.634 1.00 89.19 188 ALA A N 1
ATOM 1330 C CA . ALA A 1 188 ? -9.458 3.433 28.593 1.00 89.19 188 ALA A CA 1
ATOM 1331 C C . ALA A 1 188 ? -9.762 2.954 27.165 1.00 89.19 188 ALA A C 1
ATOM 1333 O O . ALA A 1 188 ? -10.759 3.353 26.555 1.00 89.19 188 ALA A O 1
ATOM 1334 N N . ALA A 1 189 ? -8.887 2.106 26.634 1.00 91.31 189 ALA A N 1
ATOM 1335 C CA . ALA A 1 189 ? -8.979 1.635 25.265 1.00 91.31 189 ALA A CA 1
ATOM 1336 C C . ALA A 1 189 ? -8.562 0.168 25.159 1.00 91.31 189 ALA A C 1
ATOM 1338 O O . ALA A 1 189 ? -7.898 -0.393 26.031 1.00 91.31 189 ALA A O 1
ATOM 1339 N N . THR A 1 190 ? -8.955 -0.467 24.066 1.00 91.00 190 THR A N 1
ATOM 1340 C CA . THR A 1 190 ? -8.586 -1.843 23.758 1.00 91.00 190 THR A CA 1
ATOM 1341 C C . THR A 1 190 ? -8.021 -1.896 22.354 1.00 91.00 190 THR A C 1
ATOM 1343 O O . THR A 1 190 ? -8.695 -1.523 21.393 1.00 91.00 190 THR A O 1
ATOM 1346 N N . LEU A 1 191 ? -6.787 -2.371 22.240 1.00 89.69 191 LEU A N 1
ATOM 1347 C CA . LEU A 1 191 ? -6.154 -2.656 20.967 1.00 89.69 191 LEU A CA 1
ATOM 1348 C C . LEU A 1 191 ? -6.717 -3.986 20.441 1.00 89.69 191 LEU A C 1
ATOM 1350 O O . LEU A 1 191 ? -6.632 -5.019 21.103 1.00 89.69 191 LEU A O 1
ATOM 1354 N N . ARG A 1 192 ? -7.350 -3.943 19.272 1.00 88.31 192 ARG A N 1
ATOM 1355 C CA . ARG A 1 192 ? -8.040 -5.065 18.634 1.00 88.31 192 ARG A CA 1
ATOM 1356 C C . ARG A 1 192 ? -7.281 -5.474 17.374 1.00 88.31 192 ARG A C 1
ATOM 1358 O O . ARG A 1 192 ? -7.458 -4.827 16.337 1.00 88.31 192 ARG A O 1
ATOM 1365 N N . PRO A 1 193 ? -6.422 -6.505 17.442 1.00 82.06 193 PRO A N 1
ATOM 1366 C CA . PRO A 1 193 ? -5.858 -7.088 16.236 1.00 82.06 193 PRO A CA 1
ATOM 1367 C C . PRO A 1 193 ? -6.974 -7.743 15.401 1.00 82.06 193 PRO A C 1
ATOM 1369 O O . PRO A 1 193 ? -8.037 -8.070 15.933 1.00 82.06 193 PRO A O 1
ATOM 1372 N N . PRO A 1 194 ? -6.753 -7.959 14.096 1.00 69.38 194 PRO A N 1
ATOM 1373 C CA . PRO A 1 194 ? -7.776 -8.520 13.215 1.00 69.38 194 PRO A CA 1
ATOM 1374 C C . PRO A 1 194 ? -8.078 -9.987 13.559 1.00 69.38 194 PRO A C 1
ATOM 1376 O O . PRO A 1 194 ? -9.174 -10.480 13.302 1.00 69.38 194 PRO A O 1
ATOM 1379 N N . ARG A 1 195 ? -7.106 -10.684 14.160 1.00 70.06 195 ARG A N 1
ATOM 1380 C CA . ARG A 1 195 ? -7.241 -12.003 14.782 1.00 70.06 195 ARG A CA 1
ATOM 1381 C C . ARG A 1 195 ? -6.368 -12.044 16.036 1.00 70.06 195 ARG A C 1
ATOM 1383 O O . ARG A 1 195 ? -5.270 -11.491 16.022 1.00 70.06 195 ARG A O 1
ATOM 1390 N N . GLY A 1 196 ? -6.840 -12.720 17.079 1.00 78.12 196 GLY A N 1
ATOM 1391 C CA . GLY A 1 196 ? -6.155 -12.832 18.368 1.00 78.12 196 GLY A CA 1
ATOM 1392 C C . GLY A 1 196 ? -6.858 -12.068 19.486 1.00 78.12 196 GLY A C 1
ATOM 1393 O O . GLY A 1 196 ? -7.927 -11.486 19.286 1.00 78.12 196 GLY A O 1
ATOM 1394 N N . ASP A 1 197 ? -6.248 -12.099 20.666 1.00 87.19 197 ASP A N 1
ATOM 1395 C CA . ASP A 1 197 ? -6.846 -11.530 21.866 1.00 87.19 197 ASP A CA 1
ATOM 1396 C C . ASP A 1 197 ? -6.768 -10.005 21.874 1.00 87.19 197 ASP A C 1
ATOM 1398 O O . ASP A 1 197 ? -5.793 -9.381 21.446 1.00 87.19 197 ASP A O 1
ATOM 1402 N N . ALA A 1 198 ? -7.833 -9.398 22.383 1.00 89.75 198 ALA A N 1
ATOM 1403 C CA . ALA A 1 198 ? -7.916 -7.963 22.557 1.00 89.75 198 ALA A CA 1
ATOM 1404 C C . ALA A 1 198 ? -6.989 -7.529 23.705 1.00 89.75 198 ALA A C 1
ATOM 1406 O O . ALA A 1 198 ? -7.079 -8.057 24.812 1.00 89.75 198 ALA A O 1
ATOM 1407 N N . ILE A 1 199 ? -6.115 -6.553 23.456 1.00 91.44 199 ILE A N 1
ATOM 1408 C CA . ILE A 1 199 ? -5.116 -6.099 24.430 1.00 91.44 199 ILE A CA 1
ATOM 1409 C C . ILE A 1 199 ? -5.657 -4.853 25.146 1.00 91.44 199 ILE A C 1
ATOM 1411 O O . ILE A 1 199 ? -5.820 -3.804 24.508 1.00 91.44 199 ILE A O 1
ATOM 1415 N N . PRO A 1 200 ? -5.969 -4.927 26.452 1.00 92.38 200 PRO A N 1
ATOM 1416 C CA . PRO A 1 200 ? -6.458 -3.779 27.200 1.00 92.38 200 PRO A CA 1
ATOM 1417 C C . PRO A 1 200 ? -5.316 -2.791 27.481 1.00 92.38 200 PRO A C 1
ATOM 1419 O O . PRO A 1 200 ? -4.162 -3.174 27.671 1.00 92.38 200 PRO A O 1
ATOM 1422 N N . GLY A 1 201 ? -5.635 -1.501 27.516 1.00 92.12 201 GLY A N 1
ATOM 1423 C CA . GLY A 1 201 ? -4.652 -0.456 27.768 1.00 92.12 201 GLY A CA 1
ATOM 1424 C C . GLY A 1 201 ? -5.271 0.932 27.859 1.00 92.12 201 GLY A C 1
ATOM 1425 O O . GLY A 1 201 ? -6.464 1.108 28.127 1.00 92.12 201 GLY A O 1
ATOM 1426 N N . ARG A 1 202 ? -4.445 1.947 27.609 1.00 90.81 202 ARG A N 1
ATOM 1427 C CA . ARG A 1 202 ? -4.870 3.349 27.582 1.00 90.81 202 ARG A CA 1
ATOM 1428 C C . ARG A 1 202 ? -4.397 4.063 26.326 1.00 90.81 202 ARG A C 1
ATOM 1430 O O . ARG A 1 202 ? -3.235 3.941 25.947 1.00 90.81 202 ARG A O 1
ATOM 1437 N N . LEU A 1 203 ? -5.293 4.840 25.723 1.00 89.19 203 LEU A N 1
ATOM 1438 C CA . LEU A 1 203 ? -5.009 5.750 24.619 1.00 89.19 203 LEU A CA 1
ATOM 1439 C C . LEU A 1 203 ? -4.832 7.171 25.161 1.00 89.19 203 LEU A C 1
ATOM 1441 O O . LEU A 1 203 ? -5.737 7.731 25.779 1.00 89.19 203 LEU A O 1
ATOM 1445 N N . ASP A 1 204 ? -3.681 7.773 24.892 1.00 88.12 204 ASP A N 1
ATOM 1446 C CA . ASP A 1 204 ? -3.463 9.204 25.069 1.00 88.12 204 ASP A CA 1
ATOM 1447 C C . ASP A 1 204 ? -3.595 9.891 23.699 1.00 88.12 204 ASP A C 1
ATOM 1449 O O . ASP A 1 204 ? -2.689 9.762 22.870 1.00 88.12 204 ASP A O 1
ATOM 1453 N N . PRO A 1 205 ? -4.709 10.593 23.421 1.00 80.31 205 PRO A N 1
ATOM 1454 C CA . PRO A 1 205 ? -4.914 11.264 22.140 1.00 80.31 205 PRO A CA 1
ATOM 1455 C C . PRO A 1 205 ? -3.984 12.470 21.937 1.00 80.31 205 PRO A C 1
ATOM 1457 O O . PRO A 1 205 ? -3.681 12.805 20.794 1.00 80.31 205 PRO A O 1
ATOM 1460 N N . VAL A 1 206 ? -3.486 13.097 23.012 1.00 82.62 206 VAL A N 1
ATOM 1461 C CA . VAL A 1 206 ? -2.556 14.237 22.926 1.00 82.62 206 VAL A CA 1
ATOM 1462 C C . VAL A 1 206 ? -1.161 13.738 22.564 1.00 82.62 206 VAL A C 1
ATOM 1464 O O . VAL A 1 206 ? -0.553 14.223 21.610 1.00 82.62 206 VAL A O 1
ATOM 1467 N N . ALA A 1 207 ? -0.675 12.717 23.274 1.00 83.31 207 ALA A N 1
ATOM 1468 C CA . ALA A 1 207 ? 0.597 12.069 22.958 1.00 83.31 207 ALA A CA 1
ATOM 1469 C C . ALA A 1 207 ? 0.516 11.160 21.717 1.00 83.31 207 ALA A C 1
ATOM 1471 O O . ALA A 1 207 ? 1.546 10.706 21.219 1.00 83.31 207 ALA A O 1
ATOM 1472 N N . ARG A 1 208 ? -0.700 10.894 21.221 1.00 82.94 208 ARG A N 1
ATOM 1473 C CA . ARG A 1 208 ? -1.020 9.965 20.129 1.00 82.94 208 ARG A CA 1
ATOM 1474 C C . ARG A 1 208 ? -0.451 8.568 20.364 1.00 82.94 208 ARG A C 1
ATOM 1476 O O . ARG A 1 208 ? 0.027 7.941 19.430 1.00 82.94 208 ARG A O 1
ATOM 1483 N N . CYS A 1 209 ? -0.472 8.074 21.598 1.00 87.69 209 CYS A N 1
ATOM 1484 C CA . CYS A 1 209 ? 0.145 6.792 21.941 1.00 87.69 209 CYS A CA 1
ATOM 1485 C C . CYS A 1 209 ? -0.834 5.860 22.659 1.00 87.69 209 CYS A C 1
ATOM 1487 O O . CYS A 1 209 ? -1.706 6.308 23.405 1.00 87.69 209 CYS A O 1
ATOM 1489 N N . PHE A 1 210 ? -0.670 4.554 22.445 1.00 88.19 210 PHE A N 1
ATOM 1490 C CA . PHE A 1 210 ? -1.366 3.509 23.193 1.00 88.19 210 PHE A CA 1
ATOM 1491 C C . PHE A 1 210 ? -0.374 2.815 24.122 1.00 88.19 210 PHE A C 1
ATOM 1493 O O . PHE A 1 210 ? 0.724 2.449 23.700 1.00 88.19 210 PHE A O 1
ATOM 1500 N N . ARG A 1 211 ? -0.760 2.629 25.384 1.00 89.75 211 ARG A N 1
ATOM 1501 C CA . ARG A 1 211 ? 0.036 1.920 26.388 1.00 89.75 211 ARG A CA 1
ATOM 1502 C C . ARG A 1 211 ? -0.733 0.683 26.857 1.00 89.75 211 ARG A C 1
ATOM 1504 O O . ARG A 1 211 ? -1.808 0.869 27.435 1.00 89.75 211 ARG A O 1
ATOM 1511 N N . PRO A 1 212 ? -0.232 -0.540 26.608 1.00 89.12 212 PRO A N 1
ATOM 1512 C CA . PRO A 1 212 ? -0.840 -1.748 27.158 1.00 89.12 212 PRO A CA 1
ATOM 1513 C C . PRO A 1 212 ? -0.744 -1.751 28.691 1.00 89.12 212 PRO A C 1
ATOM 1515 O O . PRO A 1 212 ? 0.134 -1.090 29.256 1.00 89.12 212 PRO A O 1
ATOM 1518 N N . HIS A 1 213 ? -1.680 -2.446 29.341 1.00 85.62 213 HIS A N 1
ATOM 1519 C CA . HIS A 1 213 ? -1.652 -2.692 30.786 1.00 85.62 213 HIS A CA 1
ATOM 1520 C C . HIS A 1 213 ? -0.623 -3.745 31.190 1.00 85.62 213 HIS A C 1
ATOM 1522 O O . HIS A 1 213 ? -0.392 -4.681 30.392 1.00 85.62 213 HIS A O 1
#

Foldseek 3Di:
DDDDFDFDDDDDPLLVVVVCLLQQLQQQQAFPNFGKGKDWDDDDPDQFKWQADPPLKTKDWQAAQQDGDGDDQVDPVVVVVVCVSCVRVQVSSCVQFVHDPDGPGMGGRRPQFDIKMWMATPVRRTTMIITHGSPDPTPGDGHDHDPVCPVPRDFDKDKAFDFDDDDPVRVVPDDPPDDGDQDDPQTWIWIGTPDDDIFTFTAGVVSNGTDGD

Secondary structure (DSSP, 8-state):
-PPPPPPPPP--HHHHHHHHHHHHHHTT-EETTEEEEEEEEP-----S-EEE-GGG-EEEEEEETTEE----TT-HHHHHHHHHHHHHHHHHHHHHHT------EEESPPTTEEEEEEEEETTSS-EEEEEEETT----PPPPP--GGGTTTPPP--EEEE-PPP--HHHHHT--TT------SSSEEEEEE-SSS--EEEEEETTTTEEEE-